Protein AF-0000000079290169 (afdb_homodimer)

Sequence (246 aa):
MREVPPSTIAVSYDGTSYSDGDTFPIVAGSNRQFTCTTPGVKPAANFTWTLPTSITTDQPLGSQTDAPNSGDSRLTDSTNMITVDIAGTPATAQLTCGATNRQDGLTNTEIDLTVTLQVKGKAMREVPPSTIAVSYDGTSYSDGDTFPIVAGSNRQFTCTTPGVKPAANFTWTLPTSITTDQPLGSQTDAPNSGDSRLTDSTNMITVDIAGTPATAQLTCGATNRQDGLTNTEIDLTVTLQVKGKA

pLDDT: mean 90.52, std 11.03, range [37.25, 98.62]

Nearest PDB structures (foldseek):
  3m86-assembly1_A  TM=6.644E-01  e=8.515E-04  Entamoeba histolytica HM-1:IMSS
  3m86-assembly2_B  TM=6.654E-01  e=1.679E-03  Entamoeba histolytica HM-1:IMSS
  2o26-assembly2_W  TM=6.029E-01  e=4.390E-03  Mus musculus
  7kq7-assembly1_B  TM=5.107E-01  e=2.174E-01  Homo sapiens
  8ent-assembly1_B  TM=5.105E-01  e=7.982E-01  Homo sapiens

Solvent-accessible surface area (backbone atoms only — not comparable to full-atom values): 12835 Å² total; per-residue (Å²): 132,83,71,36,64,63,80,53,69,38,40,31,46,94,89,42,80,41,49,67,71,38,71,48,78,42,69,36,35,68,76,43,55,40,36,37,38,29,58,52,14,25,54,64,53,46,72,46,46,32,33,35,43,48,49,41,58,93,46,49,81,41,47,77,46,75,42,65,20,90,92,45,67,90,22,23,26,21,34,38,35,36,52,28,30,36,64,72,43,56,39,35,45,54,43,32,46,26,34,25,43,67,84,76,60,57,49,67,52,76,41,68,38,39,33,36,37,39,39,37,71,68,127,131,83,71,36,63,63,82,53,68,39,40,30,45,92,89,42,78,40,48,67,71,37,72,47,78,42,70,37,33,67,77,45,56,40,36,36,39,30,58,54,12,25,55,64,55,46,73,46,45,33,32,36,43,49,48,41,59,93,46,48,82,41,46,77,46,76,42,66,19,91,89,44,67,89,22,22,27,22,34,38,35,37,53,28,31,37,66,72,44,55,38,34,46,55,42,32,47,25,32,25,43,67,84,77,60,57,50,66,52,76,42,68,38,39,34,36,36,39,40,37,72,70,128

InterPro domains:
  IPR007110 Immunoglobulin-like domain [PS50835] (6-114)
  IPR013783 Immunoglobulin-like fold [G3DSA:2.60.40.10] (17-123)
  IPR036179 Immunoglobulin-like domain superfamily [SSF48726] (25-115)

Structure (mmCIF, N/CA/C/O backbone):
data_AF-0000000079290169-model_v1
#
loop_
_entity.id
_entity.type
_entity.pdbx_description
1 polymer 'Ig-like domain-containing protein'
#
loop_
_atom_site.group_PDB
_atom_site.id
_atom_site.type_symbol
_atom_site.label_atom_id
_atom_site.label_alt_id
_atom_site.label_comp_id
_atom_site.label_asym_id
_atom_site.label_entity_id
_atom_site.label_seq_id
_atom_site.pdbx_PDB_ins_code
_atom_site.Cartn_x
_atom_site.Cartn_y
_atom_site.Cartn_z
_atom_site.occupancy
_atom_site.B_iso_or_equiv
_atom_site.auth_seq_id
_atom_site.auth_comp_id
_atom_site.auth_asym_id
_atom_site.auth_atom_id
_atom_site.pdbx_PDB_model_num
ATOM 1 N N . MET A 1 1 ? 30.578 12.852 3.623 1 58.47 1 MET A N 1
ATOM 2 C CA . MET A 1 1 ? 29.781 13.609 4.582 1 58.47 1 MET A CA 1
ATOM 3 C C . MET A 1 1 ? 28.906 12.68 5.418 1 58.47 1 MET A C 1
ATOM 5 O O . MET A 1 1 ? 28.547 11.602 4.965 1 58.47 1 MET A O 1
ATOM 9 N N . ARG A 1 2 ? 28.781 12.898 6.773 1 81.94 2 ARG A N 1
ATOM 10 C CA . ARG A 1 2 ? 28.109 12.016 7.719 1 81.94 2 ARG A CA 1
ATOM 11 C C . ARG A 1 2 ? 26.625 11.891 7.383 1 81.94 2 ARG A C 1
ATOM 13 O O . ARG A 1 2 ? 25.938 12.898 7.176 1 81.94 2 ARG A O 1
ATOM 20 N N . GLU A 1 3 ? 26.188 10.797 7.105 1 90.44 3 GLU A N 1
ATOM 21 C CA . GLU A 1 3 ? 24.766 10.5 6.859 1 90.44 3 GLU A CA 1
ATOM 22 C C . GLU A 1 3 ? 23.969 10.516 8.156 1 90.44 3 GLU A C 1
ATOM 24 O O . GLU A 1 3 ? 24.422 9.977 9.172 1 90.44 3 GLU A O 1
ATOM 29 N N . VAL A 1 4 ? 22.906 11.32 8.297 1 95.56 4 VAL A N 1
ATOM 30 C CA . VAL A 1 4 ? 21.953 11.312 9.398 1 95.56 4 VAL A CA 1
ATOM 31 C C . VAL A 1 4 ? 20.625 10.758 8.914 1 95.56 4 VAL A C 1
ATOM 33 O O . VAL A 1 4 ? 19.859 11.445 8.219 1 95.56 4 VAL A O 1
ATOM 36 N N . PRO A 1 5 ? 20.297 9.539 9.352 1 95.5 5 PRO A N 1
ATOM 37 C CA . PRO A 1 5 ? 19.062 8.906 8.867 1 95.5 5 PRO A CA 1
ATOM 38 C C . PRO A 1 5 ? 17.812 9.477 9.516 1 95.5 5 PRO A C 1
ATOM 40 O O . PRO A 1 5 ? 17.891 10.148 10.547 1 95.5 5 PRO A O 1
ATOM 43 N N . PRO A 1 6 ? 16.703 9.211 8.82 1 96.81 6 PRO A N 1
ATOM 44 C CA . PRO A 1 6 ? 15.438 9.617 9.453 1 96.81 6 PRO A CA 1
ATOM 45 C C . PRO A 1 6 ? 15.25 8.992 10.836 1 96.81 6 PRO A C 1
ATOM 47 O O . PRO A 1 6 ? 15.453 7.789 11.008 1 96.81 6 PRO A O 1
ATOM 50 N N . SER A 1 7 ? 14.883 9.82 11.773 1 95.81 7 SER A N 1
ATOM 51 C CA . SER A 1 7 ? 14.648 9.312 13.125 1 95.81 7 SER A CA 1
ATOM 52 C C . SER A 1 7 ? 13.172 9.383 13.5 1 95.81 7 SER A C 1
ATOM 54 O O . SER A 1 7 ? 12.719 8.664 14.391 1 95.81 7 SER A O 1
ATOM 56 N N . THR A 1 8 ? 12.484 10.328 12.93 1 97.19 8 THR A N 1
ATOM 57 C CA . THR A 1 8 ? 11.047 10.445 13.117 1 97.19 8 THR A CA 1
ATOM 58 C C . THR A 1 8 ? 10.344 10.688 11.781 1 97.19 8 THR A C 1
ATOM 60 O O . THR A 1 8 ? 10.969 11.141 10.82 1 97.19 8 THR A O 1
ATOM 63 N N . ILE A 1 9 ? 9.086 10.336 11.75 1 97.94 9 ILE A N 1
ATOM 64 C CA . ILE A 1 9 ? 8.258 10.539 10.562 1 97.94 9 ILE A CA 1
ATOM 65 C C . ILE A 1 9 ? 6.82 10.82 10.984 1 97.94 9 ILE A C 1
ATOM 67 O O . ILE A 1 9 ? 6.359 10.328 12.016 1 97.94 9 ILE A O 1
ATOM 71 N N . ALA A 1 10 ? 6.207 11.695 10.266 1 98.25 10 ALA A N 1
ATOM 72 C CA . ALA A 1 10 ? 4.812 12.039 10.539 1 98.25 10 ALA A CA 1
ATOM 73 C C . ALA A 1 10 ? 4.031 12.234 9.242 1 98.25 10 ALA A C 1
ATOM 75 O O . ALA A 1 10 ? 4.605 12.609 8.219 1 98.25 10 ALA A O 1
ATOM 76 N N . VAL A 1 11 ? 2.754 11.922 9.352 1 98.62 11 VAL A N 1
ATOM 77 C CA . VAL A 1 11 ? 1.822 12.242 8.273 1 98.62 11 VAL A CA 1
ATOM 78 C C . VAL A 1 11 ? 0.859 13.336 8.734 1 98.62 11 VAL A C 1
ATOM 80 O O . VAL A 1 11 ? 0.392 13.32 9.875 1 98.62 11 VAL A O 1
ATOM 83 N N . SER A 1 12 ? 0.654 14.25 7.852 1 98.44 12 SER A N 1
ATOM 84 C CA . SER A 1 12 ? -0.307 15.297 8.18 1 98.44 12 SER A CA 1
ATOM 85 C C . SER A 1 12 ? -1.434 15.359 7.156 1 98.44 12 SER A C 1
ATOM 87 O O . SER A 1 12 ? -1.229 15.047 5.98 1 98.44 12 SER A O 1
ATOM 89 N N . TYR A 1 13 ? -2.555 15.711 7.625 1 98 13 TYR A N 1
ATOM 90 C CA . TYR A 1 13 ? -3.764 15.93 6.844 1 98 13 TYR A CA 1
ATOM 91 C C . TYR A 1 13 ? -4.566 17.109 7.402 1 98 13 TYR A C 1
ATOM 93 O O . TYR A 1 13 ? -4.793 17.188 8.609 1 98 13 TYR A O 1
ATOM 101 N N . ASP A 1 14 ? -4.906 17.984 6.484 1 95.88 14 ASP A N 1
ATOM 102 C CA . ASP A 1 14 ? -5.738 19.125 6.836 1 95.88 14 ASP A CA 1
ATOM 103 C C . ASP A 1 14 ? -5.195 19.844 8.07 1 95.88 14 ASP A C 1
ATOM 105 O O . ASP A 1 14 ? -5.945 20.156 9 1 95.88 14 ASP A O 1
ATOM 109 N N . GLY A 1 15 ? -4.004 19.953 8.227 1 95.31 15 GLY A N 1
ATOM 110 C CA . GLY A 1 15 ? -3.359 20.734 9.266 1 95.31 15 GLY A CA 1
ATOM 111 C C . GLY A 1 15 ? -3.061 19.938 10.516 1 95.31 15 GLY A C 1
ATOM 112 O O . GLY A 1 15 ? -2.459 20.453 11.461 1 95.31 15 GLY A O 1
ATOM 113 N N . THR A 1 16 ? -3.484 18.734 10.602 1 98.06 16 THR A N 1
ATOM 114 C CA . THR A 1 16 ? -3.24 17.891 11.766 1 98.06 16 THR A CA 1
ATOM 115 C C . THR A 1 16 ? -2.152 16.859 11.477 1 98.06 16 THR A C 1
ATOM 117 O O . THR A 1 16 ? -2.133 16.25 10.398 1 98.06 16 THR A O 1
ATOM 120 N N . SER A 1 17 ? -1.212 16.625 12.438 1 97.75 17 SER A N 1
ATOM 121 C CA . SER A 1 17 ? -0.143 15.648 12.32 1 97.75 17 SER A CA 1
ATOM 122 C C . SER A 1 17 ? -0.507 14.352 13.039 1 97.75 17 SER A C 1
ATOM 124 O O . SER A 1 17 ? -1.023 14.375 14.156 1 97.75 17 SER A O 1
ATOM 126 N N . TYR A 1 18 ? -0.259 13.266 12.445 1 98.12 18 TYR A N 1
ATOM 127 C CA . TYR A 1 18 ? -0.579 11.945 12.992 1 98.12 18 TYR A CA 1
ATOM 128 C C . TYR A 1 18 ? 0.674 11.086 13.109 1 98.12 18 TYR A C 1
ATOM 130 O O . TYR A 1 18 ? 1.602 11.211 12.312 1 98.12 18 TYR A O 1
ATOM 138 N N . SER A 1 19 ? 0.625 10.203 14.094 1 96.5 19 SER A N 1
ATOM 139 C CA . SER A 1 19 ? 1.705 9.25 14.328 1 96.5 19 SER A CA 1
ATOM 140 C C . SER A 1 19 ? 1.303 7.844 13.898 1 96.5 19 SER A C 1
ATOM 142 O O . SER A 1 19 ? 0.172 7.625 13.461 1 96.5 19 SER A O 1
ATOM 144 N N . ASP A 1 20 ? 2.359 6.977 13.977 1 96.56 20 ASP A N 1
ATOM 145 C CA . ASP A 1 20 ? 2.141 5.598 13.547 1 96.56 20 ASP A CA 1
ATOM 146 C C . ASP A 1 20 ? 0.963 4.973 14.297 1 96.56 20 ASP A C 1
ATOM 148 O O . ASP A 1 20 ? 0.873 5.078 15.523 1 96.56 20 ASP A O 1
ATOM 152 N N . GLY A 1 21 ? 0.129 4.438 13.633 1 95.5 21 GLY A N 1
ATOM 153 C CA . GLY A 1 21 ? -0.989 3.729 14.234 1 95.5 21 GLY A CA 1
ATOM 154 C C . GLY A 1 21 ? -2.219 4.598 14.414 1 95.5 21 GLY A C 1
ATOM 155 O O . GLY A 1 21 ? -3.301 4.098 14.727 1 95.5 21 GLY A O 1
ATOM 156 N N . ASP A 1 22 ? -2.137 5.926 14.227 1 97 22 ASP A N 1
ATOM 157 C CA . ASP A 1 22 ? -3.264 6.832 14.43 1 97 22 ASP A CA 1
ATOM 158 C C . ASP A 1 22 ? -4.387 6.539 13.438 1 97 22 ASP A C 1
ATOM 160 O O . ASP A 1 22 ? -4.137 6.016 12.344 1 97 22 ASP A O 1
ATOM 164 N N . THR A 1 23 ? -5.613 6.805 13.898 1 94.75 23 THR A N 1
ATOM 165 C CA . THR A 1 23 ? -6.824 6.711 13.086 1 94.75 23 THR A CA 1
ATOM 166 C C . THR A 1 23 ? -7.566 8.047 13.07 1 94.75 23 THR A C 1
ATOM 168 O O . THR A 1 23 ? -7.691 8.703 14.102 1 94.75 23 THR A O 1
ATOM 171 N N . PHE A 1 24 ? -8 8.461 11.891 1 95.44 24 PHE A N 1
ATOM 172 C CA . PHE A 1 24 ? -8.781 9.688 11.828 1 95.44 24 PHE A CA 1
ATOM 173 C C . PHE A 1 24 ? -9.812 9.617 10.711 1 95.44 24 PHE A C 1
ATOM 175 O O . PHE A 1 24 ? -9.633 8.891 9.734 1 95.44 24 PHE A O 1
ATOM 182 N N . PRO A 1 25 ? -10.938 10.406 10.82 1 93.69 25 PRO A N 1
ATOM 183 C CA . PRO A 1 25 ? -11.977 10.422 9.797 1 93.69 25 PRO A CA 1
ATOM 184 C C . PRO A 1 25 ? -11.602 11.281 8.586 1 93.69 25 PRO A C 1
ATOM 186 O O . PRO A 1 25 ? -10.898 12.281 8.734 1 93.69 25 PRO A O 1
ATOM 189 N N . ILE A 1 26 ? -12.07 10.867 7.492 1 93.06 26 ILE A N 1
ATOM 190 C CA . ILE A 1 26 ? -11.891 11.625 6.262 1 93.06 26 ILE A CA 1
ATOM 191 C C . ILE A 1 26 ? -13.117 11.453 5.367 1 93.06 26 ILE A C 1
ATOM 193 O O . ILE A 1 26 ? -13.758 10.398 5.379 1 93.06 26 ILE A O 1
ATOM 197 N N . VAL A 1 27 ? -13.508 12.461 4.648 1 91.75 27 VAL A N 1
ATOM 198 C CA . VAL A 1 27 ? -14.641 12.398 3.73 1 91.75 27 VAL A CA 1
ATOM 199 C C . VAL A 1 27 ? -14.172 11.883 2.371 1 91.75 27 VAL A C 1
ATOM 201 O O . VAL A 1 27 ? -13.148 12.328 1.848 1 91.75 27 VAL A O 1
ATOM 204 N N . ALA A 1 28 ? -14.969 10.938 1.87 1 91.12 28 ALA A N 1
ATOM 205 C CA . ALA A 1 28 ? -14.672 10.461 0.523 1 91.12 28 ALA A CA 1
ATOM 206 C C . ALA A 1 28 ? -14.656 11.609 -0.478 1 91.12 28 ALA A C 1
ATOM 208 O O . ALA A 1 28 ? -15.336 12.625 -0.283 1 91.12 28 ALA A O 1
ATOM 209 N N . GLY A 1 29 ? -13.773 11.406 -1.501 1 90.5 29 GLY A N 1
ATOM 210 C CA . GLY A 1 29 ? -13.688 12.453 -2.512 1 90.5 29 GLY A CA 1
ATOM 211 C C . GLY A 1 29 ? -12.32 12.523 -3.172 1 90.5 29 GLY A C 1
ATOM 212 O O . GLY A 1 29 ? -11.445 11.703 -2.896 1 90.5 29 GLY A O 1
ATOM 213 N N . SER A 1 30 ? -12.227 13.484 -4.066 1 91.94 30 SER A N 1
ATOM 214 C CA . SER A 1 30 ? -10.984 13.695 -4.805 1 91.94 30 SER A CA 1
ATOM 215 C C . SER A 1 30 ? -10.164 14.828 -4.188 1 91.94 30 SER A C 1
ATOM 217 O O . SER A 1 30 ? -10.641 15.539 -3.303 1 91.94 30 SER A O 1
ATOM 219 N N . ASN A 1 31 ? -8.945 14.836 -4.551 1 93.94 31 ASN A N 1
ATOM 220 C CA . ASN A 1 31 ? -8.031 15.922 -4.207 1 93.94 31 ASN A CA 1
ATOM 221 C C . ASN A 1 31 ? -7.766 15.977 -2.707 1 93.94 31 ASN A C 1
ATOM 223 O O . ASN A 1 31 ? -7.793 17.047 -2.104 1 93.94 31 ASN A O 1
ATOM 227 N N . ARG A 1 32 ? -7.672 14.766 -2.117 1 95.62 32 ARG A N 1
ATOM 228 C CA . ARG A 1 32 ? -7.219 14.703 -0.732 1 95.62 32 ARG A CA 1
ATOM 229 C C . ARG A 1 32 ? -5.699 14.734 -0.65 1 95.62 32 ARG A C 1
ATOM 231 O O . ARG A 1 32 ? -5.02 13.906 -1.266 1 95.62 32 ARG A O 1
ATOM 238 N N . GLN A 1 33 ? -5.215 15.641 0.122 1 97.38 33 GLN A N 1
ATOM 239 C CA . GLN A 1 33 ? -3.77 15.836 0.15 1 97.38 33 GLN A CA 1
ATOM 240 C C . GLN A 1 33 ? -3.182 15.3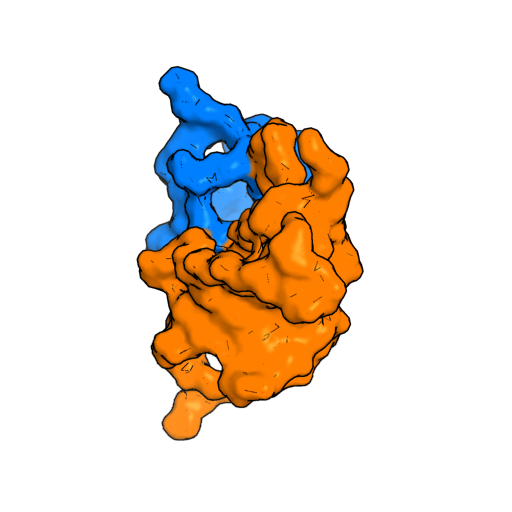98 1.49 1 97.38 33 GLN A C 1
ATOM 242 O O . GLN A 1 33 ? -3.613 15.875 2.545 1 97.38 33 GLN A O 1
ATOM 247 N N . PHE A 1 34 ? -2.199 14.57 1.438 1 97.94 34 PHE A N 1
ATOM 248 C CA . PHE A 1 34 ? -1.43 14.141 2.6 1 97.94 34 PHE A CA 1
ATOM 249 C C . PHE A 1 34 ? 0.015 14.617 2.498 1 97.94 34 PHE A C 1
ATOM 251 O O . PHE A 1 34 ? 0.576 14.68 1.402 1 97.94 34 PHE A O 1
ATOM 258 N N . THR A 1 35 ? 0.59 14.922 3.615 1 98.62 35 THR A N 1
ATOM 259 C CA . THR A 1 35 ? 1.991 15.32 3.672 1 98.62 35 THR A CA 1
ATOM 260 C C . THR A 1 35 ? 2.771 14.43 4.637 1 98.62 35 THR A C 1
ATOM 262 O O . THR A 1 35 ? 2.33 14.195 5.762 1 98.62 35 THR A O 1
ATOM 265 N N . CYS A 1 36 ? 3.842 13.961 4.199 1 98.62 36 CYS A N 1
ATOM 266 C CA . CYS A 1 36 ? 4.766 13.164 4.996 1 98.62 36 CYS A CA 1
ATOM 267 C C . CYS A 1 36 ? 6.059 13.93 5.258 1 98.62 36 CYS A C 1
ATOM 269 O O . CYS A 1 36 ? 6.641 14.508 4.34 1 98.62 36 CYS A O 1
ATOM 271 N N . THR A 1 37 ? 6.566 13.875 6.547 1 98.25 37 THR A N 1
ATOM 272 C CA . THR A 1 37 ? 7.711 14.703 6.898 1 98.25 37 THR A CA 1
ATOM 273 C C . THR A 1 37 ? 8.688 13.938 7.785 1 98.25 37 THR A C 1
ATOM 275 O O . THR A 1 37 ? 8.273 13.18 8.664 1 98.25 37 THR A O 1
ATOM 278 N N . THR A 1 38 ? 9.891 14.117 7.535 1 98 38 THR A N 1
ATOM 279 C CA . THR A 1 38 ? 10.984 13.688 8.406 1 98 38 THR A CA 1
ATOM 280 C C . THR A 1 38 ? 12.016 14.797 8.562 1 98 38 THR A C 1
ATOM 282 O O . THR A 1 38 ? 12.648 15.203 7.582 1 98 38 THR A O 1
ATOM 285 N N . PRO A 1 39 ? 12.203 15.266 9.766 1 97.81 39 PRO A N 1
ATOM 286 C CA . PRO A 1 39 ? 13.117 16.391 9.977 1 97.81 39 PRO A CA 1
ATOM 287 C C . PRO A 1 39 ? 14.547 15.938 10.258 1 97.81 39 PRO A C 1
ATOM 289 O O . PRO A 1 39 ? 14.766 14.828 10.742 1 97.81 39 PRO A O 1
ATOM 292 N N . GLY A 1 40 ? 15.469 16.812 9.906 1 97.44 40 GLY A N 1
ATOM 293 C CA . GLY A 1 40 ? 16.859 16.688 10.344 1 97.44 40 GLY A CA 1
ATOM 294 C C . GLY A 1 40 ? 17.562 15.5 9.742 1 97.44 40 GLY A C 1
ATOM 295 O O . GLY A 1 40 ? 18.172 14.703 10.461 1 97.44 40 GLY A O 1
ATOM 296 N N . VAL A 1 41 ? 17.5 15.406 8.445 1 97.31 41 VAL A N 1
ATOM 297 C CA . VAL A 1 41 ? 18.141 14.289 7.766 1 97.31 41 VAL A CA 1
ATOM 298 C C . VAL A 1 41 ? 19.281 14.805 6.883 1 97.31 41 VAL A C 1
ATOM 300 O O . VAL A 1 41 ? 19.312 15.984 6.539 1 97.31 41 VAL A O 1
ATOM 303 N N . LYS A 1 42 ? 20.297 13.891 6.555 1 96.12 42 LYS A N 1
ATOM 304 C CA . LYS A 1 42 ? 21.391 14.172 5.625 1 96.12 42 LYS A CA 1
ATOM 305 C C . LYS A 1 42 ? 21.828 12.898 4.91 1 96.12 42 LYS A C 1
ATOM 307 O O . LYS A 1 42 ? 22.297 11.945 5.551 1 96.12 42 LYS A O 1
ATOM 312 N N . PRO A 1 43 ? 21.75 12.852 3.566 1 95 43 PRO A N 1
ATOM 313 C CA . PRO A 1 43 ? 21.109 13.805 2.65 1 95 43 PRO A CA 1
ATOM 314 C C . PRO A 1 43 ? 19.594 13.82 2.787 1 95 43 PRO A C 1
ATOM 316 O O . PRO A 1 43 ? 19.031 13.188 3.695 1 95 43 PRO A O 1
ATOM 319 N N . ALA A 1 44 ? 18.906 14.641 1.985 1 96.19 44 ALA A N 1
ATOM 320 C CA . ALA A 1 44 ? 17.453 14.68 1.955 1 96.19 44 ALA A CA 1
ATOM 321 C C . ALA A 1 44 ? 16.875 13.273 1.795 1 96.19 44 ALA A C 1
ATOM 323 O O . ALA A 1 44 ? 17.469 12.422 1.134 1 96.19 44 ALA A O 1
ATOM 324 N N . ALA A 1 45 ? 15.703 13.133 2.432 1 94.94 45 ALA A N 1
ATOM 325 C CA . ALA A 1 45 ? 15.094 11.812 2.439 1 94.94 45 ALA A CA 1
ATOM 326 C C . ALA A 1 45 ? 14.258 11.586 1.179 1 94.94 45 ALA A C 1
ATOM 328 O O . ALA A 1 45 ? 13.719 12.531 0.604 1 94.94 45 ALA A O 1
ATOM 329 N N . ASN A 1 46 ? 14.211 10.305 0.809 1 91.75 46 ASN A N 1
ATOM 330 C CA . ASN A 1 46 ? 13.25 9.836 -0.185 1 91.75 46 ASN A CA 1
ATOM 331 C C . ASN A 1 46 ? 12.039 9.18 0.472 1 91.75 46 ASN A C 1
ATOM 333 O O . ASN A 1 46 ? 12.172 8.469 1.469 1 91.75 46 ASN A O 1
ATOM 337 N N . PHE A 1 47 ? 10.93 9.461 -0.18 1 92.81 47 PHE A N 1
ATOM 338 C CA . PHE A 1 47 ? 9.703 8.961 0.427 1 92.81 47 PHE A CA 1
ATOM 339 C C . PHE A 1 47 ? 9.047 7.902 -0.459 1 92.81 47 PHE A C 1
ATOM 341 O O . PHE A 1 47 ? 9.242 7.902 -1.677 1 92.81 47 PHE A O 1
ATOM 34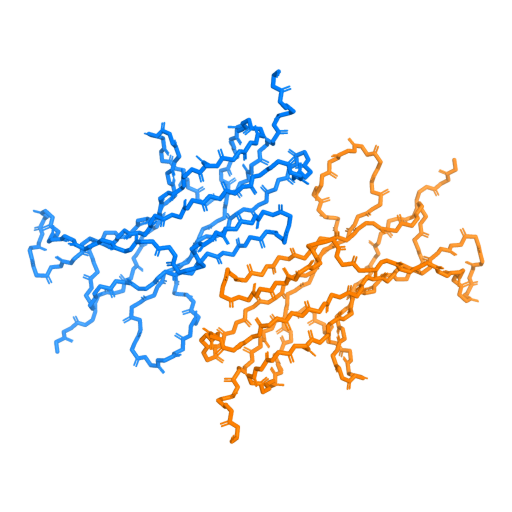8 N N . THR A 1 48 ? 8.344 7.043 0.186 1 91.31 48 THR A N 1
ATOM 349 C CA . THR A 1 48 ? 7.5 6.062 -0.484 1 91.31 48 THR A CA 1
ATOM 350 C C . THR A 1 48 ? 6.102 6.047 0.128 1 91.31 48 THR A C 1
ATOM 352 O O . THR A 1 48 ? 5.953 5.891 1.341 1 91.31 48 THR A O 1
ATOM 355 N N . TRP A 1 49 ? 5.137 6.242 -0.768 1 94.12 49 TRP A N 1
ATOM 356 C CA . TRP A 1 49 ? 3.744 6.09 -0.359 1 94.12 49 TRP A CA 1
ATOM 357 C C . TRP A 1 49 ? 3.213 4.711 -0.733 1 94.12 49 TRP A C 1
ATOM 359 O O . TRP A 1 49 ? 3.422 4.242 -1.854 1 94.12 49 TRP A O 1
ATOM 369 N N . THR A 1 50 ? 2.592 4.062 0.234 1 93.19 50 THR A N 1
ATOM 370 C CA . THR A 1 50 ? 1.94 2.773 0.024 1 93.19 50 THR A CA 1
ATOM 371 C C . THR A 1 50 ? 0.459 2.854 0.383 1 93.19 50 THR A C 1
ATOM 373 O O . THR A 1 50 ? 0.106 3.18 1.518 1 93.19 50 THR A O 1
ATOM 376 N N . LEU A 1 51 ? -0.359 2.52 -0.604 1 93.31 51 LEU A N 1
ATOM 377 C CA . LEU A 1 51 ? -1.798 2.734 -0.498 1 93.31 51 LEU A CA 1
ATOM 378 C C . LEU A 1 51 ? -2.568 1.531 -1.031 1 93.31 51 LEU A C 1
ATOM 380 O O . LEU A 1 51 ? -2.059 0.784 -1.868 1 93.31 51 LEU A O 1
ATOM 384 N N . PRO A 1 52 ? -3.791 1.357 -0.479 1 91.5 52 PRO A N 1
ATOM 385 C CA . PRO A 1 52 ? -4.656 0.42 -1.201 1 91.5 52 PRO A CA 1
ATOM 386 C C . PRO A 1 52 ? -4.906 0.842 -2.646 1 91.5 52 PRO A C 1
ATOM 388 O O . PRO A 1 52 ? -4.938 2.039 -2.949 1 91.5 52 PRO A O 1
ATOM 391 N N . THR A 1 53 ? -5.113 -0.114 -3.531 1 90 53 THR A N 1
ATOM 392 C CA . THR A 1 53 ? -5.293 0.185 -4.945 1 90 53 THR A CA 1
ATOM 393 C C . THR A 1 53 ? -6.586 0.962 -5.18 1 90 53 THR A C 1
ATOM 395 O O . THR A 1 53 ? -6.781 1.545 -6.246 1 90 53 THR A O 1
ATOM 398 N N . SER A 1 54 ? -7.473 0.968 -4.16 1 85.38 54 SER A N 1
ATOM 399 C CA . SER A 1 54 ? -8.703 1.744 -4.266 1 85.38 54 SER A CA 1
ATOM 400 C C . SER A 1 54 ? -8.43 3.24 -4.164 1 85.38 54 SER A C 1
ATOM 402 O O . SER A 1 54 ? -9.297 4.059 -4.473 1 85.38 54 SER A O 1
ATOM 404 N N . ILE A 1 55 ? -7.309 3.623 -3.686 1 89.12 55 ILE A N 1
ATOM 405 C CA . ILE A 1 55 ? -6.883 5.016 -3.617 1 89.12 55 ILE A CA 1
ATOM 406 C C . ILE A 1 55 ? -5.938 5.324 -4.773 1 89.12 55 ILE A C 1
ATOM 408 O O . ILE A 1 55 ? -4.875 4.707 -4.898 1 89.12 55 ILE A O 1
ATOM 412 N N . THR A 1 56 ? -6.371 6.312 -5.52 1 88.62 56 THR A N 1
ATOM 413 C CA . THR A 1 56 ? -5.598 6.562 -6.73 1 88.62 56 THR A CA 1
ATOM 414 C C . THR A 1 56 ? -4.938 7.938 -6.676 1 88.62 56 THR A C 1
ATOM 416 O O . THR A 1 56 ? -5.383 8.812 -5.93 1 88.62 56 THR A 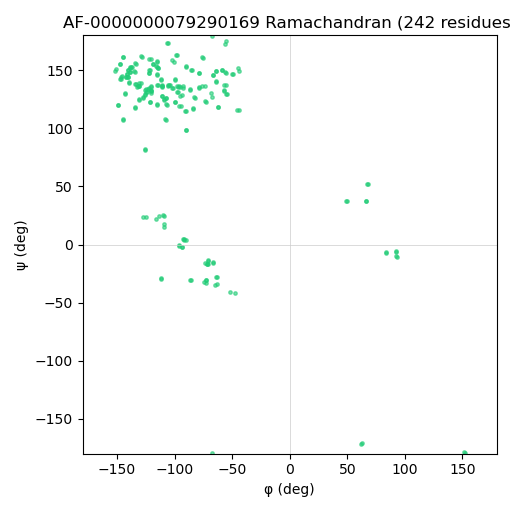O 1
ATOM 419 N N . THR A 1 57 ? -3.855 8.047 -7.371 1 90.44 57 THR A N 1
ATOM 420 C CA . THR A 1 57 ? -3.131 9.305 -7.488 1 90.44 57 THR A CA 1
ATOM 421 C C . THR A 1 57 ? -2.59 9.492 -8.898 1 90.44 57 THR A C 1
ATOM 423 O O . THR A 1 57 ? -2.24 8.523 -9.57 1 90.44 57 THR A O 1
ATOM 426 N N . ASP A 1 58 ? -2.549 10.742 -9.312 1 87.81 58 ASP A N 1
ATOM 427 C CA . ASP A 1 58 ? -1.932 11.078 -10.594 1 87.81 58 ASP A CA 1
ATOM 428 C C . ASP A 1 58 ? -0.466 11.461 -10.414 1 87.81 58 ASP A C 1
ATOM 430 O O . ASP A 1 58 ? 0.23 11.75 -11.391 1 87.81 58 ASP A O 1
ATOM 434 N N . GLN A 1 59 ? 0.014 11.484 -9.227 1 89.56 59 GLN A N 1
ATOM 435 C CA . GLN A 1 59 ? 1.399 11.789 -8.891 1 89.56 59 GLN A CA 1
ATOM 436 C C . GLN A 1 59 ? 2.014 10.68 -8.039 1 89.56 59 GLN A C 1
ATOM 438 O O . GLN A 1 59 ? 2.189 10.852 -6.828 1 89.56 59 GLN A O 1
ATOM 443 N N . PRO A 1 60 ? 2.475 9.625 -8.586 1 85.38 60 PRO A N 1
ATOM 444 C CA . PRO A 1 60 ? 2.91 8.445 -7.832 1 85.38 60 PRO A CA 1
ATOM 445 C C . PRO A 1 60 ? 4.109 8.734 -6.93 1 85.38 60 PRO A C 1
ATOM 447 O O . PRO A 1 60 ? 4.285 8.07 -5.902 1 85.38 60 PRO A O 1
ATOM 450 N N . LEU A 1 61 ? 4.945 9.734 -7.328 1 87.12 61 LEU A N 1
ATOM 451 C CA . LEU A 1 61 ? 6.121 10.039 -6.52 1 87.12 61 LEU A CA 1
ATOM 452 C C . LEU A 1 61 ? 5.84 11.195 -5.559 1 87.12 61 LEU A C 1
ATOM 454 O O . LEU A 1 61 ? 6.668 11.508 -4.703 1 87.12 61 LEU A O 1
ATOM 458 N N . GLY A 1 62 ? 4.664 11.703 -5.625 1 93.62 62 GLY A N 1
ATOM 459 C CA . GLY A 1 62 ? 4.367 12.891 -4.832 1 93.62 62 GLY A CA 1
ATOM 460 C C . GLY A 1 62 ? 5.219 14.086 -5.203 1 93.62 62 GLY A C 1
ATOM 461 O O . GLY A 1 62 ? 5.824 14.117 -6.277 1 93.62 62 GLY A O 1
ATOM 462 N N . SER A 1 63 ? 5.117 15.141 -4.398 1 96.69 63 SER A N 1
ATOM 463 C CA . SER A 1 63 ? 5.906 16.359 -4.551 1 96.69 63 SER A CA 1
ATOM 464 C C . SER A 1 63 ? 6.84 16.562 -3.363 1 96.69 63 SER A C 1
ATOM 466 O O . SER A 1 63 ? 6.383 16.734 -2.232 1 96.69 63 SER A O 1
ATOM 468 N N . GLN A 1 64 ? 8.094 16.609 -3.672 1 97.12 64 GLN A N 1
ATOM 469 C CA . GLN A 1 64 ? 9.117 16.688 -2.629 1 97.12 64 GLN A CA 1
ATOM 470 C C . GLN A 1 64 ? 9.547 18.125 -2.393 1 97.12 64 GLN A C 1
ATOM 472 O O . GLN A 1 64 ? 9.719 18.891 -3.344 1 97.12 64 GLN A O 1
ATOM 477 N N . THR A 1 65 ? 9.656 18.453 -1.169 1 98 65 THR A N 1
ATOM 478 C CA . THR A 1 65 ? 10.242 19.719 -0.749 1 98 65 THR A CA 1
ATOM 479 C C . THR A 1 65 ? 11.266 19.5 0.36 1 98 65 THR A C 1
ATOM 481 O O . THR A 1 65 ? 11.008 18.766 1.317 1 98 65 THR A O 1
ATOM 484 N N . ASP A 1 66 ? 12.406 20.219 0.192 1 98.19 66 ASP A N 1
ATOM 485 C CA . ASP A 1 66 ? 13.477 20.172 1.183 1 98.19 66 ASP A CA 1
ATOM 486 C C . ASP A 1 66 ? 13.844 21.562 1.671 1 98.19 66 ASP A C 1
ATOM 488 O O . ASP A 1 66 ? 13.945 22.5 0.874 1 98.19 66 ASP A O 1
ATOM 492 N N . ALA A 1 67 ? 13.969 21.672 2.959 1 98.25 67 ALA A N 1
ATOM 493 C CA . ALA A 1 67 ? 14.367 22.938 3.572 1 98.25 67 ALA A CA 1
ATOM 494 C C . ALA A 1 67 ? 15.43 22.719 4.645 1 98.25 67 ALA A C 1
ATOM 496 O O . ALA A 1 67 ? 15.469 21.656 5.285 1 98.25 67 ALA A O 1
ATOM 497 N N . PRO A 1 68 ? 16.328 23.703 4.859 1 97.81 68 PRO A N 1
ATOM 498 C CA . PRO A 1 68 ? 17.281 23.562 5.965 1 97.81 68 PRO A CA 1
ATOM 499 C C . PRO A 1 68 ? 16.594 23.375 7.316 1 97.81 68 PRO A C 1
ATOM 501 O O . PRO A 1 68 ? 15.57 23.984 7.582 1 97.81 68 PRO A O 1
ATOM 504 N N . ASN A 1 69 ? 17.141 22.484 8.047 1 97.75 69 ASN A N 1
ATOM 505 C CA . ASN A 1 69 ? 16.609 22.281 9.398 1 97.75 69 ASN A CA 1
ATOM 506 C C . ASN A 1 69 ? 16.797 23.516 10.273 1 97.75 69 ASN A C 1
ATOM 508 O O . ASN A 1 69 ? 17.859 24.156 10.234 1 97.75 69 ASN A O 1
ATOM 512 N N . SER A 1 70 ? 15.836 23.812 11.062 1 95.56 70 SER A N 1
ATOM 513 C CA . SER A 1 70 ? 15.867 25.031 11.844 1 95.56 70 SER A CA 1
ATOM 514 C C . SER A 1 70 ? 16.875 24.938 12.984 1 95.56 70 SER A C 1
ATOM 516 O O . SER A 1 70 ? 17.438 25.953 13.414 1 95.56 70 SER A O 1
ATOM 518 N N . GLY A 1 71 ? 17.125 23.797 13.531 1 96 71 GLY A N 1
ATOM 519 C CA . GLY A 1 71 ? 18.047 23.625 14.641 1 96 71 GLY A CA 1
ATOM 520 C C . GLY A 1 71 ? 19.484 23.438 14.188 1 96 71 GLY A C 1
ATOM 521 O O . GLY A 1 71 ? 20.422 23.734 14.938 1 96 71 GLY A O 1
ATOM 522 N N . ASP A 1 72 ? 19.703 22.891 13.102 1 96.44 72 ASP A N 1
ATOM 523 C CA . ASP A 1 72 ? 21 22.641 12.484 1 96.44 72 ASP A CA 1
ATOM 524 C C . ASP A 1 72 ? 20.922 22.781 10.961 1 96.44 72 ASP A C 1
ATOM 526 O O . ASP A 1 72 ? 20.469 21.844 10.281 1 96.44 72 ASP A O 1
ATOM 530 N N . SER A 1 73 ? 21.438 23.766 10.406 1 95.44 73 SER A N 1
ATOM 531 C CA . SER A 1 73 ? 21.281 24.078 8.992 1 95.44 73 SER A CA 1
ATOM 532 C C . SER A 1 73 ? 22.047 23.109 8.117 1 95.44 73 SER A C 1
ATOM 534 O O . SER A 1 73 ? 21.875 23.109 6.895 1 95.44 73 SER A O 1
ATOM 536 N N . ARG A 1 74 ? 22.953 22.312 8.664 1 96.81 74 ARG A N 1
ATOM 537 C CA . ARG A 1 74 ? 23.656 21.266 7.906 1 96.81 74 ARG A CA 1
ATOM 538 C C . ARG A 1 74 ? 22.719 20.109 7.578 1 96.81 74 ARG A C 1
ATOM 540 O O . ARG A 1 74 ? 23.031 19.297 6.703 1 96.81 74 ARG A O 1
ATOM 547 N N . LEU A 1 75 ? 21.562 20.141 8.383 1 98 75 LEU A N 1
ATOM 548 C CA . LEU A 1 75 ? 20.547 19.109 8.188 1 98 75 LEU A CA 1
ATOM 549 C C . LEU A 1 75 ? 19.375 19.625 7.359 1 98 75 LEU A C 1
ATOM 551 O O . LEU A 1 75 ? 19.234 20.844 7.18 1 98 75 LEU A O 1
ATOM 555 N N . THR A 1 76 ? 18.688 18.672 6.754 1 98 76 THR A N 1
ATOM 556 C CA . THR A 1 76 ? 17.562 19 5.898 1 98 76 THR A CA 1
ATOM 557 C C . THR A 1 76 ? 16.266 18.469 6.496 1 98 76 THR A C 1
ATOM 559 O O . THR A 1 76 ? 16.219 17.359 7.023 1 98 76 THR A O 1
ATOM 562 N N . ASP A 1 77 ? 15.242 19.25 6.457 1 98.38 77 ASP A N 1
ATOM 563 C CA . ASP A 1 77 ? 13.875 18.781 6.664 1 98.38 77 ASP A CA 1
ATOM 564 C C . ASP A 1 77 ? 13.219 18.375 5.344 1 98.38 77 ASP A C 1
ATOM 566 O O . ASP A 1 77 ? 12.984 19.219 4.48 1 98.38 77 ASP A O 1
ATOM 570 N N . SER A 1 78 ? 12.93 17.078 5.238 1 98.31 78 SER A N 1
ATOM 571 C CA . SER A 1 78 ? 12.352 16.578 3.992 1 98.31 78 SER A CA 1
ATOM 572 C C . SER A 1 78 ? 10.852 16.359 4.129 1 98.31 78 SER A C 1
ATOM 574 O O . SER A 1 78 ? 10.383 15.82 5.133 1 98.31 78 SER A O 1
ATOM 576 N N . THR A 1 79 ? 10.133 16.828 3.115 1 98.31 79 THR A N 1
ATOM 577 C CA . THR A 1 79 ? 8.68 16.688 3.074 1 98.31 79 THR A CA 1
ATOM 578 C C . THR A 1 79 ? 8.219 16.188 1.704 1 98.31 79 THR A C 1
ATOM 580 O O . THR A 1 79 ? 8.742 16.625 0.676 1 98.31 79 THR A O 1
ATOM 583 N N . ASN A 1 80 ? 7.281 15.289 1.67 1 98.06 80 ASN A N 1
ATOM 584 C CA . ASN A 1 80 ? 6.648 14.852 0.431 1 98.06 80 ASN A CA 1
ATOM 585 C C . ASN A 1 80 ? 5.129 14.945 0.512 1 98.06 80 ASN A C 1
ATOM 587 O O . ASN A 1 80 ? 4.52 14.438 1.452 1 98.06 80 ASN A O 1
ATOM 591 N N . MET A 1 81 ? 4.555 15.641 -0.463 1 98.5 81 MET A N 1
ATOM 592 C CA . MET A 1 81 ? 3.105 15.805 -0.533 1 98.5 81 MET A CA 1
ATOM 593 C C . MET A 1 81 ? 2.516 14.938 -1.642 1 98.5 81 MET A C 1
ATOM 595 O O . MET A 1 81 ? 3.074 14.859 -2.738 1 98.5 81 MET A O 1
ATOM 599 N N . ILE A 1 82 ? 1.381 14.258 -1.359 1 97.19 82 ILE A N 1
ATOM 600 C CA . ILE A 1 82 ? 0.686 13.469 -2.371 1 97.19 82 ILE A CA 1
ATOM 601 C C . ILE A 1 82 ? -0.794 13.844 -2.391 1 97.19 82 ILE A C 1
ATOM 603 O O . ILE A 1 82 ? -1.389 14.109 -1.342 1 97.19 82 ILE A O 1
ATOM 607 N N . THR A 1 83 ? -1.35 13.945 -3.588 1 96.88 83 THR A N 1
ATOM 608 C CA . THR A 1 83 ? -2.777 14.18 -3.777 1 96.88 83 THR A CA 1
ATOM 609 C C . THR A 1 83 ? -3.467 12.914 -4.285 1 96.88 83 THR A C 1
ATOM 611 O O . THR A 1 83 ? -3.062 12.344 -5.305 1 96.88 83 THR A O 1
ATOM 614 N N . VAL A 1 84 ? -4.527 12.531 -3.535 1 94.62 84 VAL A N 1
ATOM 615 C CA . VAL A 1 84 ? -5.117 11.25 -3.887 1 94.62 84 VAL A CA 1
ATOM 616 C C . VAL A 1 84 ? -6.625 11.398 -4.066 1 94.62 84 VAL A C 1
ATOM 618 O O . VAL A 1 84 ? -7.203 12.414 -3.676 1 94.62 84 VAL A O 1
ATOM 621 N N . ASP A 1 85 ? -7.18 10.414 -4.73 1 92.75 85 ASP A N 1
ATOM 622 C CA . ASP A 1 85 ? -8.617 10.219 -4.867 1 92.75 85 ASP A CA 1
ATOM 623 C C . ASP A 1 85 ? -9.094 9.039 -4.027 1 92.75 85 ASP A C 1
ATOM 625 O O . ASP A 1 85 ? -8.664 7.906 -4.242 1 92.75 85 ASP A O 1
ATOM 629 N N . ILE A 1 86 ? -10.039 9.305 -3.08 1 89.94 86 ILE A N 1
ATOM 630 C CA . ILE A 1 86 ? -10.516 8.266 -2.176 1 89.94 86 ILE A CA 1
ATOM 631 C C . ILE A 1 86 ? -12 8.008 -2.426 1 89.94 86 ILE A C 1
ATOM 633 O O . ILE A 1 86 ? -12.711 7.555 -1.532 1 89.94 86 ILE A O 1
ATOM 637 N N . ALA A 1 87 ? -12.617 8.273 -3.482 1 78.06 87 ALA A N 1
ATOM 638 C CA . ALA A 1 87 ? -14.039 8.141 -3.795 1 78.06 87 ALA A CA 1
ATOM 639 C C . ALA A 1 87 ? -14.477 6.684 -3.725 1 78.06 87 ALA A C 1
ATOM 641 O O . ALA A 1 87 ? -15.602 6.387 -3.307 1 78.06 87 ALA A O 1
ATOM 642 N N . GLY A 1 88 ? -13.766 5.824 -4.027 1 68.06 88 GLY A N 1
ATOM 643 C CA . GLY A 1 88 ? -14.188 4.434 -4.09 1 68.06 88 GLY A CA 1
ATOM 644 C C . GLY A 1 88 ? -13.586 3.582 -2.98 1 68.06 88 GLY A C 1
ATOM 645 O O . GLY A 1 88 ? -13.594 2.354 -3.066 1 68.06 88 GLY A O 1
ATOM 646 N N . THR A 1 89 ? -13.273 4.289 -1.997 1 64.88 89 THR A N 1
ATOM 647 C CA . THR A 1 89 ? -12.555 3.572 -0.95 1 64.88 89 THR A CA 1
ATOM 648 C C . THR A 1 89 ? -13.523 3.035 0.101 1 64.88 89 THR A C 1
ATOM 650 O O . THR A 1 89 ? -14.492 3.705 0.46 1 64.88 89 THR A O 1
ATOM 653 N N . PRO A 1 90 ? -13.227 1.745 0.419 1 65.69 90 PRO A N 1
ATOM 654 C CA . PRO A 1 90 ? -14.062 1.189 1.485 1 65.69 90 PRO A CA 1
ATOM 655 C C . PRO A 1 90 ? -14.008 2.01 2.771 1 65.69 90 PRO A C 1
ATOM 657 O O . PRO A 1 90 ? -13.07 2.787 2.969 1 65.69 90 PRO A O 1
ATOM 660 N N . ALA A 1 91 ? -14.805 1.711 3.721 1 71.38 91 ALA A N 1
ATOM 661 C CA . ALA A 1 91 ? -15.086 2.357 5 1 71.38 91 ALA A CA 1
ATOM 662 C C . ALA A 1 91 ? -13.797 2.705 5.734 1 71.38 91 ALA A C 1
ATOM 664 O O . ALA A 1 91 ? -13.672 3.787 6.312 1 71.38 91 ALA A O 1
ATOM 665 N N . THR A 1 92 ? -12.875 1.806 5.699 1 82 92 THR A N 1
ATOM 666 C CA . THR A 1 92 ? -11.586 2.037 6.34 1 82 92 THR A CA 1
ATOM 667 C C . THR A 1 92 ? -10.438 1.706 5.383 1 82 92 THR A C 1
ATOM 669 O O . THR A 1 92 ? -10.531 0.751 4.609 1 82 92 THR A O 1
ATOM 672 N N . ALA A 1 93 ? -9.461 2.551 5.367 1 87.69 93 ALA A N 1
ATOM 673 C CA . ALA A 1 93 ? -8.281 2.32 4.547 1 87.69 93 ALA A CA 1
ATOM 674 C C . ALA A 1 93 ? -7.008 2.703 5.301 1 87.69 93 ALA A C 1
ATOM 676 O O . ALA A 1 93 ? -7.043 3.551 6.199 1 87.69 93 ALA A O 1
ATOM 677 N N . GLN A 1 94 ? -5.926 2.018 4.914 1 90.81 94 GLN A N 1
ATOM 678 C CA . GLN A 1 94 ? -4.645 2.367 5.523 1 90.81 94 GLN A CA 1
ATOM 679 C C . GLN A 1 94 ? -3.711 3.012 4.504 1 90.81 94 GLN A C 1
ATOM 681 O O . GLN A 1 94 ? -3.656 2.584 3.348 1 90.81 94 GLN A O 1
ATOM 686 N N . LEU A 1 95 ? -3.047 3.93 5.008 1 93.75 95 LEU A N 1
ATOM 687 C CA . LEU A 1 95 ? -2.039 4.66 4.246 1 93.75 95 LEU A CA 1
ATOM 688 C C . LEU A 1 95 ? -0.693 4.637 4.961 1 93.75 95 LEU A C 1
ATOM 690 O O . LEU A 1 95 ? -0.618 4.91 6.16 1 93.75 95 LEU A O 1
ATOM 694 N N . THR A 1 96 ? 0.367 4.246 4.23 1 95.31 96 THR A N 1
ATOM 695 C CA . THR A 1 96 ? 1.704 4.203 4.812 1 95.31 96 THR A CA 1
ATOM 696 C C . THR A 1 96 ? 2.654 5.125 4.055 1 95.31 96 THR A C 1
ATOM 698 O O . THR A 1 96 ? 2.627 5.18 2.826 1 95.31 96 THR A O 1
ATOM 701 N N . CYS A 1 97 ? 3.402 5.828 4.801 1 97 97 CYS A N 1
ATOM 702 C CA . CYS A 1 97 ? 4.5 6.617 4.258 1 97 97 CYS A CA 1
ATOM 703 C C . CYS A 1 97 ? 5.832 6.188 4.859 1 97 97 CYS A C 1
ATOM 705 O O . CYS A 1 97 ? 5.957 6.062 6.078 1 97 97 CYS A O 1
ATOM 707 N N . GLY A 1 98 ? 6.797 5.98 4.016 1 94.94 98 GLY A N 1
ATOM 708 C CA . GLY A 1 98 ? 8.141 5.629 4.449 1 94.94 98 GLY A CA 1
ATOM 709 C C . GLY A 1 98 ? 9.195 6.602 3.959 1 94.94 98 GLY A C 1
ATOM 710 O O . GLY A 1 98 ? 8.984 7.316 2.977 1 94.94 98 GLY A O 1
ATOM 711 N N . ALA A 1 99 ? 10.336 6.555 4.688 1 94.88 99 ALA A N 1
ATOM 712 C CA . ALA A 1 99 ? 11.422 7.465 4.332 1 94.88 99 ALA A CA 1
ATOM 713 C C . ALA A 1 99 ? 12.781 6.789 4.484 1 94.88 99 ALA A C 1
ATOM 715 O O . ALA A 1 99 ? 12.961 5.93 5.352 1 94.88 99 ALA A O 1
ATOM 716 N N . THR A 1 100 ? 13.625 7.141 3.609 1 92.44 100 THR A N 1
ATOM 717 C CA . THR A 1 100 ? 15.016 6.691 3.662 1 92.44 100 THR A CA 1
ATOM 718 C C . THR A 1 100 ? 15.938 7.715 3.012 1 92.44 100 THR A C 1
ATOM 720 O O . THR A 1 100 ? 15.508 8.508 2.172 1 92.44 100 THR A O 1
ATOM 723 N N . ASN A 1 101 ? 17.047 7.793 3.438 1 92.69 101 ASN A N 1
ATOM 724 C CA . ASN A 1 101 ? 18.031 8.586 2.719 1 92.69 101 ASN A CA 1
ATOM 725 C C . ASN A 1 101 ? 19.281 7.773 2.379 1 92.69 101 ASN A C 1
ATOM 727 O O . ASN A 1 101 ? 20.359 8.328 2.199 1 92.69 101 ASN A O 1
ATOM 731 N N . ARG A 1 102 ? 18.938 6.484 2.367 1 84.12 102 ARG A N 1
ATOM 732 C CA . ARG A 1 102 ? 20.016 5.594 1.958 1 84.12 102 ARG A CA 1
ATOM 733 C C . ARG A 1 102 ? 20.375 5.816 0.494 1 84.12 102 ARG A C 1
ATOM 735 O O . ARG A 1 102 ? 19.516 6.113 -0.33 1 84.12 102 ARG A O 1
ATOM 742 N N . GLN A 1 103 ? 21.594 5.672 0.203 1 76.19 103 GLN A N 1
ATOM 743 C CA . GLN A 1 103 ? 22.078 5.91 -1.151 1 76.19 103 GLN A CA 1
ATOM 744 C C . GLN A 1 103 ? 22.469 4.605 -1.834 1 76.19 103 GLN A C 1
ATOM 746 O O . GLN A 1 103 ? 23.234 4.609 -2.799 1 76.19 103 GLN A O 1
ATOM 751 N N . ASP A 1 104 ? 21.969 3.604 -1.242 1 71.44 104 ASP A N 1
ATOM 752 C CA . ASP A 1 104 ? 22.391 2.312 -1.78 1 71.44 104 ASP A CA 1
ATOM 753 C C . ASP A 1 104 ? 21.406 1.828 -2.855 1 71.44 104 ASP A C 1
ATOM 755 O O . ASP A 1 104 ? 21.609 0.755 -3.432 1 71.44 104 ASP A O 1
ATOM 759 N N . GLY A 1 105 ? 20.516 2.584 -3.16 1 61.03 105 GLY A N 1
ATOM 760 C CA . GLY A 1 105 ? 19.578 2.227 -4.211 1 61.03 105 GLY A CA 1
ATOM 761 C C . GLY A 1 105 ? 18.438 1.346 -3.721 1 61.03 105 GLY A C 1
ATOM 762 O O . GLY A 1 105 ? 17.516 1.027 -4.48 1 61.03 105 GLY A O 1
ATOM 763 N N . LEU A 1 106 ? 18.656 0.973 -2.461 1 62 106 LEU A N 1
ATOM 764 C CA . LEU A 1 106 ? 17.578 0.126 -1.936 1 62 106 LEU A CA 1
ATOM 765 C C . LEU A 1 106 ? 16.375 0.964 -1.519 1 62 106 LEU A C 1
ATOM 767 O O . LEU A 1 106 ? 16.531 2.109 -1.09 1 62 106 LEU A O 1
ATOM 771 N N . THR A 1 107 ? 15.203 0.593 -1.842 1 57.47 107 THR A N 1
ATOM 772 C CA . THR A 1 107 ? 13.992 1.369 -1.612 1 57.47 107 THR A CA 1
ATOM 773 C C . THR A 1 107 ? 13.352 0.995 -0.278 1 57.47 107 THR A C 1
ATOM 775 O O . THR A 1 107 ? 12.289 1.502 0.07 1 57.47 107 THR A O 1
ATOM 778 N N . ASN A 1 108 ? 14.078 0.151 0.401 1 65.88 108 ASN A N 1
ATOM 779 C CA . ASN A 1 108 ? 13.508 -0.116 1.718 1 65.88 108 ASN A CA 1
ATOM 780 C C . ASN A 1 108 ? 13.578 1.114 2.617 1 65.88 108 ASN A C 1
ATOM 782 O O . ASN A 1 108 ? 14.586 1.822 2.633 1 65.88 108 ASN A O 1
ATOM 786 N N . THR A 1 109 ? 12.422 1.436 3.129 1 74.56 109 THR A N 1
ATOM 787 C CA . THR A 1 109 ? 12.375 2.6 4.008 1 74.56 109 THR A CA 1
ATOM 788 C C . THR A 1 109 ? 13.008 2.281 5.359 1 74.56 109 THR A C 1
ATOM 790 O O . THR A 1 109 ? 12.922 1.15 5.844 1 74.56 109 THR A O 1
ATOM 793 N N . GLU A 1 110 ? 13.781 3.217 5.781 1 83.19 110 GLU A N 1
ATOM 794 C CA . GLU A 1 110 ? 14.398 3.062 7.094 1 83.19 110 GLU A CA 1
ATOM 795 C C . GLU A 1 110 ? 13.383 3.287 8.211 1 83.19 110 GLU A C 1
ATOM 797 O O . GLU A 1 110 ? 13.477 2.672 9.273 1 83.19 110 GLU A O 1
ATOM 802 N N . ILE A 1 111 ? 12.477 4.125 7.941 1 93.88 111 ILE A N 1
ATOM 803 C CA . ILE A 1 111 ? 11.391 4.375 8.883 1 93.88 111 ILE A CA 1
ATOM 804 C C . ILE A 1 111 ? 10.078 4.535 8.117 1 93.88 111 ILE A C 1
ATOM 806 O O . ILE A 1 111 ? 10.07 4.988 6.969 1 93.88 111 ILE A O 1
ATOM 810 N N . ASP A 1 112 ? 8.992 4.062 8.672 1 95.62 112 ASP A N 1
ATOM 811 C CA . ASP A 1 112 ? 7.68 4.258 8.078 1 95.62 112 ASP A CA 1
ATOM 812 C C . ASP A 1 112 ? 6.609 4.434 9.156 1 95.62 112 ASP A C 1
ATOM 814 O O . ASP A 1 112 ? 6.875 4.23 10.344 1 95.62 112 ASP A O 1
ATOM 818 N N . LEU A 1 113 ? 5.543 4.953 8.797 1 97.38 113 LEU A N 1
ATOM 819 C CA . LEU A 1 113 ? 4.367 5.012 9.656 1 97.38 113 LEU A CA 1
ATOM 820 C C . LEU A 1 113 ? 3.098 4.715 8.867 1 97.38 113 LEU A C 1
ATOM 822 O O . LEU A 1 113 ? 3.031 4.992 7.668 1 97.38 113 LEU A O 1
ATOM 826 N N . THR A 1 114 ? 2.143 4.117 9.555 1 96 114 THR A N 1
ATOM 827 C CA . THR A 1 114 ? 0.844 3.781 8.977 1 96 114 THR A CA 1
ATOM 828 C C . THR A 1 114 ? -0.28 4.477 9.742 1 96 114 THR A C 1
ATOM 830 O O . THR A 1 114 ? -0.305 4.453 10.977 1 96 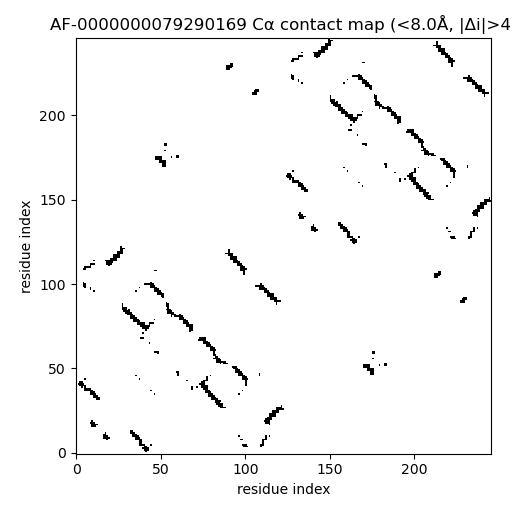114 THR A O 1
ATOM 833 N N . VAL A 1 115 ? -1.131 5.062 8.984 1 96.62 115 VAL A N 1
ATOM 834 C CA . VAL A 1 115 ? -2.334 5.641 9.57 1 96.62 115 VAL A CA 1
ATOM 835 C C . VAL A 1 115 ? -3.572 4.961 8.992 1 96.62 115 VAL A C 1
ATOM 837 O O . VAL A 1 115 ? -3.518 4.379 7.906 1 96.62 115 VAL A O 1
ATOM 840 N N . THR A 1 116 ? -4.621 5.02 9.781 1 93.25 116 THR A N 1
ATOM 841 C CA . THR A 1 116 ? -5.891 4.445 9.352 1 93.25 116 THR A CA 1
ATOM 842 C C . THR A 1 116 ? -6.91 5.543 9.055 1 93.25 116 THR A C 1
ATOM 844 O O . THR A 1 116 ? -7.133 6.43 9.883 1 93.25 116 THR A O 1
ATOM 847 N N . LEU A 1 117 ? -7.434 5.473 7.809 1 93.19 117 LEU A N 1
ATOM 848 C CA . LEU A 1 117 ? -8.461 6.406 7.367 1 93.19 117 LEU A CA 1
ATOM 849 C C . LEU A 1 117 ? -9.852 5.824 7.574 1 93.19 117 LEU A C 1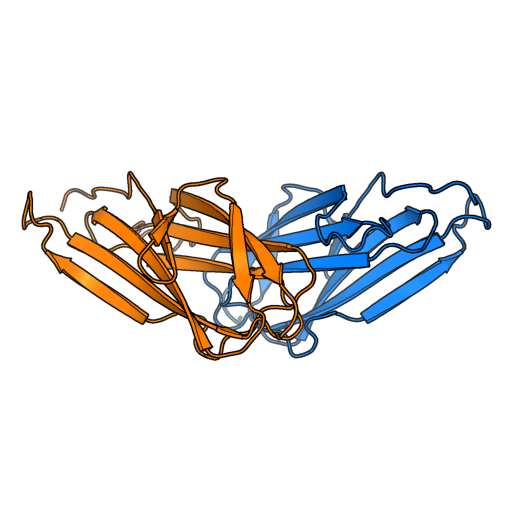
ATOM 851 O O . LEU A 1 117 ? -10.156 4.734 7.078 1 93.19 117 LEU A O 1
ATOM 855 N N . GLN A 1 118 ? -10.625 6.449 8.336 1 90.56 118 GLN A N 1
ATOM 856 C CA . GLN A 1 118 ? -12.055 6.145 8.414 1 90.56 118 GLN A CA 1
ATOM 857 C C . GLN A 1 118 ? -12.852 6.98 7.414 1 90.56 118 GLN A C 1
ATOM 859 O O . GLN A 1 118 ? -13.18 8.133 7.691 1 90.56 118 GLN A O 1
ATOM 864 N N . VAL A 1 119 ? -13.156 6.355 6.285 1 88.81 119 VAL A N 1
ATOM 865 C CA . VAL A 1 119 ? -13.734 7.078 5.156 1 88.81 119 VAL A CA 1
ATOM 866 C C . VAL A 1 119 ? -15.25 7.195 5.332 1 88.81 119 VAL A C 1
ATOM 868 O O . VAL A 1 119 ? -15.945 6.184 5.438 1 88.81 119 VAL A O 1
ATOM 871 N N . LYS A 1 120 ? -15.664 8.391 5.457 1 85.56 120 LYS A N 1
ATOM 872 C CA . LYS A 1 120 ? -17.094 8.672 5.559 1 85.56 120 LYS A CA 1
ATOM 873 C C . LYS A 1 120 ? -17.688 8.992 4.191 1 85.56 120 LYS A C 1
ATOM 875 O O . LYS A 1 120 ? -17.031 9.594 3.344 1 85.56 120 LYS A O 1
ATOM 880 N N . GLY A 1 121 ? -18.812 8.273 3.852 1 74.88 121 GLY A N 1
ATOM 881 C CA . GLY A 1 121 ? -19.484 8.539 2.59 1 74.88 121 GLY A CA 1
ATOM 882 C C . GLY A 1 121 ? -19.641 10.023 2.291 1 74.88 121 GLY A C 1
ATOM 883 O O . GLY A 1 121 ? -19.438 10.859 3.172 1 74.88 121 GLY A O 1
ATOM 884 N N . LYS A 1 122 ? -19.641 10.391 0.898 1 56.84 122 LYS A N 1
ATOM 885 C CA . LYS A 1 122 ? -19.953 11.766 0.523 1 56.84 122 LYS A CA 1
ATOM 886 C C . LYS A 1 122 ? -21.156 12.281 1.312 1 56.84 122 LYS A C 1
ATOM 888 O O . LYS A 1 122 ? -22.125 11.547 1.54 1 56.84 122 LYS A O 1
ATOM 893 N N . ALA A 1 123 ? -20.781 13.352 2.139 1 37.25 123 ALA A N 1
ATOM 894 C CA . ALA A 1 123 ? -21.969 14.039 2.664 1 37.25 123 ALA A CA 1
ATOM 895 C C . ALA A 1 123 ? -23 14.258 1.571 1 37.25 123 ALA A C 1
ATOM 897 O O . ALA A 1 123 ? -22.656 14.391 0.395 1 37.25 123 ALA A O 1
ATOM 898 N N . MET B 1 1 ? -26.172 -18.25 8.406 1 58.84 1 MET B N 1
ATOM 899 C CA . MET B 1 1 ? -25.203 -19.266 7.992 1 58.84 1 MET B CA 1
ATOM 900 C C . MET B 1 1 ? -23.844 -19.016 8.625 1 58.84 1 MET B C 1
ATOM 902 O O . MET B 1 1 ? -23.5 -17.875 8.945 1 58.84 1 MET B O 1
ATOM 906 N N . ARG B 1 2 ? -23.109 -20.078 9.117 1 82 2 ARG B N 1
ATOM 907 C CA . ARG B 1 2 ? -21.8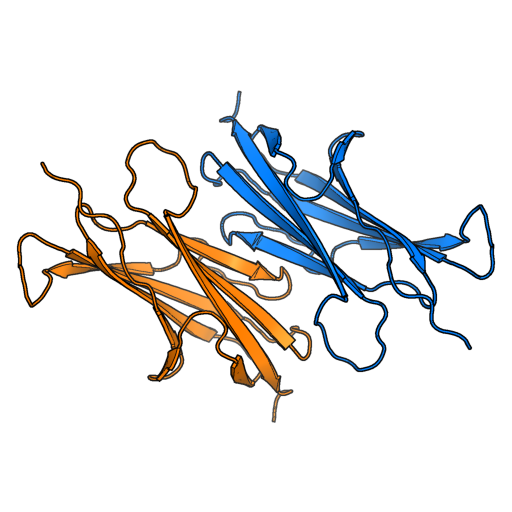59 -19.969 9.875 1 82 2 ARG B CA 1
ATOM 908 C C . ARG B 1 2 ? -20.766 -19.312 9.039 1 82 2 ARG B C 1
ATOM 910 O O . ARG B 1 2 ? -20.531 -19.719 7.898 1 82 2 ARG B O 1
ATOM 917 N N . GLU B 1 3 ? -20.281 -18.25 9.414 1 90.75 3 GLU B N 1
ATOM 918 C CA . GLU B 1 3 ? -19.156 -17.562 8.781 1 90.75 3 GLU B CA 1
ATOM 919 C C . GLU B 1 3 ? -17.844 -18.281 9.062 1 90.75 3 GLU B C 1
ATOM 921 O O . GLU B 1 3 ? -17.578 -18.688 10.195 1 90.75 3 GLU B O 1
ATOM 926 N N . VAL B 1 4 ? -17.078 -18.703 8.047 1 95.75 4 VAL B N 1
ATOM 927 C CA . VAL B 1 4 ? -15.727 -19.234 8.148 1 95.75 4 VAL B CA 1
ATOM 928 C C . VAL B 1 4 ? -14.727 -18.219 7.605 1 95.75 4 VAL B C 1
ATOM 930 O O . VAL B 1 4 ? -14.594 -18.062 6.391 1 95.75 4 VAL B O 1
ATOM 933 N N . PRO B 1 5 ? -13.969 -17.594 8.5 1 95.69 5 PRO B N 1
ATOM 934 C CA . PRO B 1 5 ? -13.039 -16.547 8.07 1 95.69 5 PRO B CA 1
ATOM 935 C C . PRO B 1 5 ? -11.789 -17.109 7.391 1 95.69 5 PRO B C 1
ATOM 937 O O . PRO B 1 5 ? -11.492 -18.297 7.523 1 95.69 5 PRO B O 1
ATOM 940 N N . PRO B 1 6 ? -11.148 -16.188 6.641 1 96.94 6 PRO B N 1
ATOM 941 C CA . PRO B 1 6 ? -9.867 -16.625 6.07 1 96.94 6 PRO B CA 1
ATOM 942 C C . PRO B 1 6 ? -8.875 -17.094 7.137 1 96.94 6 PRO B C 1
ATOM 944 O O . PRO B 1 6 ? -8.703 -16.422 8.156 1 96.94 6 PRO B O 1
ATOM 947 N N . SER B 1 7 ? -8.281 -18.234 6.887 1 95.88 7 SER B N 1
ATOM 948 C CA . SER B 1 7 ? -7.301 -18.75 7.836 1 95.88 7 SER B CA 1
ATOM 949 C C . SER B 1 7 ? -5.895 -18.719 7.242 1 95.88 7 SER B C 1
ATOM 951 O O . SER B 1 7 ? -4.906 -18.719 7.977 1 95.88 7 SER B O 1
ATOM 953 N N . THR B 1 8 ? -5.812 -18.844 5.941 1 97.25 8 THR B N 1
ATOM 954 C CA . THR B 1 8 ? -4.543 -18.734 5.234 1 97.25 8 THR B CA 1
ATOM 955 C C . THR B 1 8 ? -4.68 -17.844 4.008 1 97.25 8 THR B C 1
ATOM 957 O O . THR B 1 8 ? -5.785 -17.641 3.498 1 97.25 8 THR B O 1
ATOM 960 N N . ILE B 1 9 ? -3.578 -17.281 3.594 1 98 9 ILE B N 1
ATOM 961 C CA . ILE B 1 9 ? -3.527 -16.438 2.412 1 98 9 ILE B CA 1
ATOM 962 C C . ILE B 1 9 ? -2.176 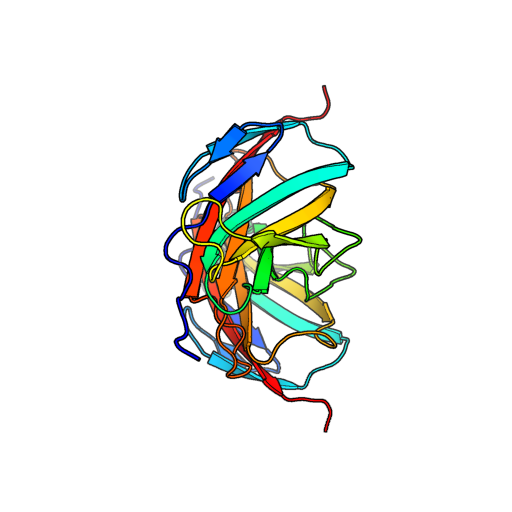-16.594 1.719 1 98 9 ILE B C 1
ATOM 964 O O . ILE B 1 9 ? -1.161 -16.844 2.373 1 98 9 ILE B O 1
ATOM 968 N N . ALA B 1 10 ? -2.223 -16.578 0.432 1 98.31 10 ALA B N 1
ATOM 969 C CA . ALA B 1 10 ? -0.997 -16.688 -0.353 1 98.31 10 ALA B CA 1
ATOM 970 C C . ALA B 1 10 ? -1.04 -15.766 -1.568 1 98.31 10 ALA B C 1
ATOM 972 O O . ALA B 1 10 ? -2.117 -15.453 -2.08 1 98.31 10 ALA B O 1
ATOM 973 N N . VAL B 1 11 ? 0.139 -15.336 -1.939 1 98.62 11 VAL B N 1
ATOM 974 C CA . VAL B 1 11 ? 0.306 -14.609 -3.197 1 98.62 11 VAL B CA 1
ATOM 975 C C . VAL B 1 11 ? 1.1 -15.469 -4.184 1 98.62 11 VAL B C 1
ATOM 977 O O . VAL B 1 11 ? 2.066 -16.125 -3.799 1 98.62 11 VAL B O 1
ATOM 980 N N . SER B 1 12 ? 0.636 -15.453 -5.383 1 98.44 12 SER B N 1
ATOM 981 C CA . SER B 1 12 ? 1.369 -16.188 -6.406 1 98.44 12 SER B CA 1
ATOM 982 C C . SER B 1 12 ? 1.785 -15.281 -7.555 1 98.44 12 SER B C 1
ATOM 984 O O . SER B 1 12 ? 1.093 -14.305 -7.867 1 98.44 12 SER B O 1
ATOM 986 N N . TYR B 1 13 ? 2.881 -15.602 -8.094 1 98 13 TYR B N 1
ATOM 987 C CA . TYR B 1 13 ? 3.447 -14.953 -9.273 1 98 13 TYR B CA 1
ATOM 988 C C . TYR B 1 13 ? 4.137 -15.969 -10.18 1 98 13 TYR B C 1
ATOM 990 O O . TYR B 1 13 ? 4.918 -16.797 -9.703 1 98 13 TYR B O 1
ATOM 998 N N . ASP B 1 14 ? 3.77 -15.859 -11.43 1 95.88 14 ASP B N 1
ATOM 999 C CA . ASP B 1 14 ? 4.387 -16.719 -12.445 1 95.88 14 ASP B CA 1
ATOM 1000 C C . ASP B 1 14 ? 4.383 -18.172 -12.008 1 95.88 14 ASP B C 1
ATOM 1002 O O . ASP B 1 14 ? 5.402 -18.859 -12.094 1 95.88 14 ASP B O 1
ATOM 1006 N N . GLY B 1 15 ? 3.443 -18.625 -11.398 1 95.31 15 GLY B N 1
ATOM 1007 C CA . GLY B 1 15 ? 3.248 -20.031 -11.062 1 95.31 15 GLY B CA 1
ATOM 1008 C C . GLY B 1 15 ? 3.801 -20.391 -9.695 1 95.31 15 GLY B C 1
ATOM 1009 O O . GLY B 1 15 ? 3.646 -21.531 -9.242 1 95.31 15 GLY B O 1
ATOM 1010 N N . THR B 1 16 ? 4.469 -19.5 -9.047 1 98.06 16 THR B N 1
ATOM 1011 C CA . THR B 1 16 ? 5.039 -19.781 -7.73 1 98.06 16 THR B CA 1
ATOM 1012 C C . THR B 1 16 ? 4.207 -19.109 -6.637 1 98.06 16 THR B C 1
ATOM 1014 O O . THR B 1 16 ? 3.785 -17.969 -6.781 1 98.06 16 THR B O 1
ATOM 1017 N N . SER B 1 17 ? 3.945 -19.828 -5.508 1 97.75 17 SER B N 1
ATOM 1018 C CA . SER B 1 17 ? 3.215 -19.297 -4.355 1 97.75 17 SER B CA 1
ATOM 1019 C C . SER B 1 17 ? 4.168 -18.812 -3.273 1 97.75 17 SER B C 1
ATOM 1021 O O . SER B 1 17 ? 5.152 -19.484 -2.953 1 97.75 17 SER B O 1
ATOM 1023 N N . TYR B 1 18 ? 3.922 -17.703 -2.715 1 98.19 18 TYR B N 1
ATOM 1024 C CA . TYR B 1 18 ? 4.754 -17.094 -1.688 1 98.19 18 TYR B CA 1
ATOM 1025 C C . TYR B 1 18 ? 3.961 -16.859 -0.408 1 98.19 18 TYR B C 1
ATOM 1027 O O . TYR B 1 18 ? 2.754 -16.609 -0.455 1 98.19 18 TYR B O 1
ATOM 1035 N N . SER B 1 19 ? 4.688 -16.906 0.696 1 96.5 19 SER B N 1
ATOM 1036 C CA . SER B 1 19 ? 4.117 -16.641 2.012 1 96.5 19 SER B CA 1
ATOM 1037 C C . SER B 1 19 ? 4.551 -15.273 2.539 1 96.5 19 SER B C 1
ATOM 1039 O O . SER B 1 19 ? 5.324 -14.57 1.892 1 96.5 19 SER B O 1
ATOM 1041 N N . ASP B 1 20 ? 3.9 -14.961 3.701 1 96.69 20 ASP B N 1
ATOM 1042 C CA . ASP B 1 20 ? 4.18 -13.664 4.305 1 96.69 20 ASP B CA 1
ATOM 1043 C C . ASP B 1 20 ? 5.676 -13.477 4.539 1 96.69 20 ASP B C 1
ATOM 1045 O O . ASP B 1 20 ? 6.344 -14.367 5.07 1 96.69 20 ASP B O 1
ATOM 1049 N N . GLY B 1 21 ? 6.16 -12.461 4.137 1 95.56 21 GLY B N 1
ATOM 1050 C CA . GLY B 1 21 ? 7.555 -12.125 4.379 1 95.56 21 GLY B CA 1
ATOM 1051 C C . GLY B 1 21 ? 8.477 -12.586 3.266 1 95.56 21 GLY B C 1
ATOM 1052 O O . GLY B 1 21 ? 9.656 -12.211 3.23 1 95.56 21 GLY B O 1
ATOM 1053 N N . ASP B 1 22 ? 8.023 -13.398 2.297 1 97 22 ASP B N 1
ATOM 1054 C CA . ASP B 1 22 ? 8.859 -13.914 1.218 1 97 22 ASP B CA 1
ATOM 1055 C C . ASP B 1 22 ? 9.367 -12.781 0.328 1 97 22 ASP B C 1
ATOM 1057 O O . ASP B 1 22 ? 8.734 -11.727 0.237 1 97 22 ASP B O 1
ATOM 1061 N N . THR B 1 23 ? 10.562 -13.016 -0.221 1 94.69 23 THR B N 1
ATOM 1062 C CA . THR B 1 23 ? 11.195 -12.125 -1.19 1 94.69 23 THR B CA 1
ATOM 1063 C C . THR B 1 23 ? 11.508 -12.867 -2.484 1 94.69 23 THR B C 1
ATOM 1065 O O . THR B 1 23 ? 11.984 -14.008 -2.453 1 94.69 23 THR B O 1
ATOM 1068 N N . PHE B 1 24 ? 11.18 -12.242 -3.607 1 95.38 24 PHE B N 1
ATOM 1069 C CA . PHE B 1 24 ? 11.523 -12.883 -4.871 1 95.38 24 PHE B CA 1
ATOM 1070 C C . PHE B 1 24 ? 11.844 -11.836 -5.938 1 95.38 24 PHE B C 1
ATOM 1072 O O . PHE B 1 24 ? 11.367 -10.703 -5.863 1 95.38 24 PHE B O 1
ATOM 1079 N N . PRO B 1 25 ? 12.664 -12.219 -6.98 1 93.62 25 PRO B N 1
ATOM 1080 C CA . PRO B 1 25 ? 13.016 -11.297 -8.062 1 93.62 25 PRO B CA 1
ATOM 1081 C C . PRO B 1 25 ? 11.898 -11.148 -9.094 1 93.62 25 PRO B C 1
ATOM 1083 O O . PRO B 1 25 ? 11.156 -12.102 -9.352 1 93.62 25 PRO B O 1
ATOM 1086 N N . ILE B 1 26 ? 11.844 -10 -9.625 1 92.88 26 ILE B N 1
ATOM 1087 C CA . ILE B 1 26 ? 10.906 -9.727 -10.711 1 92.88 26 ILE B CA 1
ATOM 1088 C C . ILE B 1 26 ? 11.523 -8.727 -11.688 1 92.88 26 ILE B C 1
ATOM 1090 O O . ILE B 1 26 ? 12.289 -7.852 -11.281 1 92.88 26 ILE B O 1
ATOM 1094 N N . VAL B 1 27 ? 11.258 -8.852 -12.953 1 91.56 27 VAL B N 1
ATOM 1095 C CA . VAL B 1 27 ? 11.758 -7.922 -13.969 1 91.56 27 VAL B CA 1
ATOM 1096 C C . VAL B 1 27 ? 10.797 -6.742 -14.109 1 91.56 27 VAL B C 1
ATOM 1098 O O . VAL B 1 27 ? 9.586 -6.926 -14.18 1 91.56 27 VAL B O 1
ATOM 1101 N N . ALA B 1 28 ? 11.43 -5.57 -14.109 1 91 28 ALA B N 1
ATOM 1102 C CA . ALA B 1 28 ? 10.609 -4.387 -14.352 1 91 28 ALA B CA 1
ATOM 1103 C C . ALA B 1 28 ? 9.844 -4.508 -15.664 1 91 28 ALA B C 1
ATOM 1105 O O . ALA B 1 28 ? 10.297 -5.18 -16.594 1 91 28 ALA B O 1
ATOM 1106 N N . GLY B 1 29 ? 8.625 -3.877 -15.633 1 90.38 29 GLY B N 1
ATOM 1107 C CA . GLY B 1 29 ? 7.816 -3.938 -16.844 1 90.38 29 GLY B CA 1
ATOM 1108 C C . GLY B 1 29 ? 6.328 -3.838 -16.562 1 90.38 29 GLY B C 1
ATOM 1109 O O . GLY B 1 29 ? 5.914 -3.652 -15.422 1 90.38 29 GLY B O 1
ATOM 1110 N N . SER B 1 30 ? 5.578 -3.91 -17.656 1 91.69 30 SER B N 1
ATOM 1111 C CA . SER B 1 30 ? 4.125 -3.828 -17.578 1 91.69 30 SER B CA 1
ATOM 1112 C C . SER B 1 30 ? 3.49 -5.215 -17.594 1 91.69 30 SER B C 1
ATOM 1114 O O . SER B 1 30 ? 4.172 -6.211 -17.859 1 91.69 30 SER B O 1
ATOM 1116 N N . ASN B 1 31 ? 2.279 -5.25 -17.188 1 93.69 31 ASN B N 1
ATOM 1117 C CA . ASN B 1 31 ? 1.447 -6.441 -17.281 1 93.69 31 ASN B CA 1
ATOM 1118 C C . ASN B 1 31 ? 1.965 -7.562 -16.391 1 93.69 31 ASN B C 1
ATOM 1120 O O . ASN B 1 31 ? 2.049 -8.719 -16.812 1 93.69 31 ASN B O 1
ATOM 1124 N N . ARG B 1 32 ? 2.469 -7.152 -15.211 1 95.5 32 ARG B N 1
ATOM 1125 C CA . ARG B 1 32 ? 2.807 -8.148 -14.203 1 95.5 32 ARG B CA 1
ATOM 1126 C C . ARG B 1 32 ? 1.571 -8.57 -13.414 1 95.5 32 ARG B C 1
ATOM 1128 O O . ARG B 1 32 ? 0.882 -7.73 -12.836 1 95.5 32 ARG B O 1
ATOM 1135 N N . GLN B 1 33 ? 1.344 -9.82 -13.383 1 97.31 33 GLN B N 1
ATOM 1136 C CA . GLN B 1 33 ? 0.107 -10.305 -12.773 1 97.31 33 GLN B CA 1
ATOM 1137 C C . GLN B 1 33 ? 0.386 -11.047 -11.477 1 97.31 33 GLN B C 1
ATOM 1139 O O . GLN B 1 33 ? 1.175 -12 -11.453 1 97.31 33 GLN B O 1
ATOM 1144 N N . PHE B 1 34 ? -0.278 -10.672 -10.445 1 97.88 34 PHE B N 1
ATOM 1145 C CA . PHE B 1 34 ? -0.241 -11.336 -9.148 1 97.88 34 PHE B CA 1
ATOM 1146 C C . PHE B 1 34 ? -1.604 -11.93 -8.805 1 97.88 34 PHE B C 1
ATOM 1148 O O . PHE B 1 34 ? -2.639 -11.359 -9.164 1 97.88 34 PHE B O 1
ATOM 1155 N N . THR B 1 35 ? -1.59 -13.016 -8.117 1 98.62 35 THR B N 1
ATOM 1156 C CA . THR B 1 35 ? -2.82 -13.648 -7.652 1 98.62 35 THR B CA 1
ATOM 1157 C C . THR B 1 35 ? -2.789 -13.859 -6.141 1 98.62 35 THR B C 1
ATOM 1159 O O . THR B 1 35 ? -1.8 -14.352 -5.594 1 98.62 35 THR B O 1
ATOM 1162 N N . CYS B 1 36 ? -3.795 -13.477 -5.512 1 98.62 36 CYS B N 1
ATOM 1163 C CA . CYS B 1 36 ? -3.992 -13.664 -4.078 1 98.62 36 CYS B CA 1
ATOM 1164 C C . CYS B 1 36 ? -5.109 -14.672 -3.812 1 98.62 36 CYS B C 1
ATOM 1166 O O . CYS B 1 36 ? -6.188 -14.57 -4.398 1 98.62 36 CYS B O 1
ATOM 1168 N N . THR B 1 37 ? -4.879 -15.625 -2.84 1 98.25 37 THR B N 1
ATOM 1169 C CA . THR B 1 37 ? -5.844 -16.703 -2.646 1 98.25 37 THR B CA 1
ATOM 1170 C C . THR B 1 37 ? -6.039 -16.984 -1.162 1 98.25 37 THR B C 1
ATOM 1172 O O . THR B 1 37 ? -5.078 -16.984 -0.391 1 98.25 37 THR B O 1
ATOM 1175 N N . THR B 1 38 ? -7.203 -17.203 -0.809 1 98.06 38 THR B N 1
ATOM 1176 C CA . THR B 1 38 ? -7.574 -17.75 0.492 1 98.06 38 THR B CA 1
ATOM 1177 C C . THR B 1 38 ? -8.617 -18.859 0.339 1 98.06 38 THR B C 1
ATOM 1179 O O . THR B 1 38 ? -9.727 -18.609 -0.129 1 98.06 38 THR B O 1
ATOM 1182 N N . PRO B 1 39 ? -8.273 -20.047 0.737 1 97.88 39 PRO B N 1
ATOM 1183 C CA . PRO B 1 39 ? -9.188 -21.172 0.542 1 97.88 39 PRO B CA 1
ATOM 1184 C C . PRO B 1 39 ? -10.133 -21.375 1.724 1 97.88 39 PRO B C 1
ATOM 1186 O O . PRO B 1 39 ? -9.82 -20.984 2.848 1 97.88 39 PRO B O 1
ATOM 1189 N N . GLY B 1 40 ? -11.289 -21.969 1.408 1 97.56 40 GLY B N 1
ATOM 1190 C CA . GLY B 1 40 ? -12.188 -22.484 2.422 1 97.56 40 GLY B CA 1
ATOM 1191 C C . GLY B 1 40 ? -12.82 -21.406 3.275 1 97.56 40 GLY B C 1
ATOM 1192 O O . GLY B 1 40 ? -12.781 -21.469 4.504 1 97.56 40 GLY B O 1
ATOM 1193 N N . VAL B 1 41 ? -13.398 -20.438 2.609 1 97.38 41 VAL B N 1
ATOM 1194 C CA . VAL B 1 41 ? -14.031 -19.344 3.34 1 97.38 41 VAL B CA 1
ATOM 1195 C C . VAL B 1 41 ? -15.531 -19.344 3.086 1 97.38 41 VAL B C 1
ATOM 1197 O O . VAL 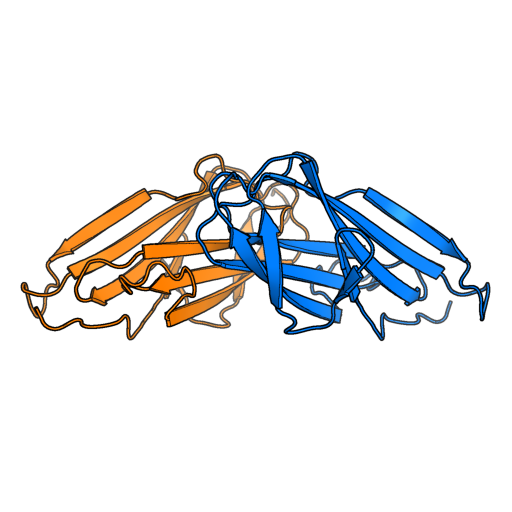B 1 41 ? -16 -19.938 2.115 1 97.38 41 VAL B O 1
ATOM 1200 N N . LYS B 1 42 ? -16.344 -18.703 4.039 1 96.25 42 LYS B N 1
ATOM 1201 C CA . LYS B 1 42 ? -17.781 -18.516 3.904 1 96.25 42 LYS B CA 1
ATOM 1202 C C . LYS B 1 42 ? -18.234 -17.234 4.613 1 96.25 42 LYS B C 1
ATOM 1204 O O . LYS B 1 42 ? -18.094 -17.125 5.832 1 96.25 42 LYS B O 1
ATOM 1209 N N . PRO B 1 43 ? -18.828 -16.266 3.891 1 95.06 43 PRO B N 1
ATOM 1210 C CA . PRO B 1 43 ? -18.969 -16.156 2.438 1 95.06 43 PRO B CA 1
ATOM 1211 C C . PRO B 1 43 ? -17.625 -15.922 1.732 1 95.06 43 PRO B C 1
ATOM 1213 O O . PRO B 1 43 ? -16.578 -15.969 2.371 1 95.06 43 PRO B O 1
ATOM 1216 N N . ALA B 1 44 ? -17.656 -15.82 0.401 1 96.31 44 ALA B N 1
ATOM 1217 C CA . ALA B 1 44 ? -16.453 -15.5 -0.375 1 96.31 44 ALA B CA 1
ATOM 1218 C C . ALA B 1 44 ? -15.742 -14.281 0.203 1 96.31 44 ALA B C 1
ATOM 1220 O O . ALA B 1 44 ? -16.375 -13.367 0.731 1 96.31 44 ALA B O 1
ATOM 1221 N N . ALA B 1 45 ? -14.414 -14.359 0.051 1 95.06 45 ALA B N 1
ATOM 1222 C CA . ALA B 1 45 ? -13.602 -13.305 0.653 1 95.06 45 ALA B CA 1
ATOM 1223 C C . ALA B 1 45 ? -13.492 -12.094 -0.276 1 95.06 45 ALA B C 1
ATOM 1225 O O . ALA B 1 45 ? -13.547 -12.242 -1.5 1 95.06 45 ALA B O 1
ATOM 1226 N N . ASN B 1 46 ? -13.352 -10.945 0.369 1 91.88 46 ASN B N 1
ATOM 1227 C CA . ASN B 1 46 ? -12.945 -9.719 -0.311 1 91.88 46 ASN B CA 1
ATOM 1228 C C . ASN B 1 46 ? -11.461 -9.438 -0.124 1 91.88 46 ASN B C 1
ATOM 1230 O O . ASN B 1 46 ? -10.914 -9.648 0.961 1 91.88 46 ASN B O 1
ATOM 1234 N N . PHE B 1 47 ? -10.914 -8.945 -1.216 1 92.88 47 PHE B N 1
ATOM 1235 C CA . PHE B 1 47 ? -9.469 -8.734 -1.165 1 92.88 47 PHE B CA 1
ATOM 1236 C C . PHE B 1 47 ? -9.133 -7.254 -1.243 1 92.88 47 PHE B C 1
ATOM 1238 O O . PHE B 1 47 ? -9.906 -6.465 -1.792 1 92.88 47 PHE B O 1
ATOM 1245 N N . THR B 1 48 ? -8.047 -6.93 -0.676 1 91.5 48 THR B N 1
ATOM 1246 C CA . THR B 1 48 ? -7.457 -5.602 -0.787 1 91.5 48 THR B CA 1
ATOM 1247 C C . THR B 1 48 ? -5.98 -5.688 -1.152 1 91.5 48 THR B C 1
ATOM 1249 O O . THR B 1 48 ? -5.203 -6.359 -0.466 1 91.5 48 THR B O 1
ATOM 1252 N N . TRP B 1 49 ? -5.656 -5.016 -2.24 1 94.25 49 TRP B N 1
ATOM 1253 C CA . TRP B 1 49 ? -4.254 -4.879 -2.621 1 94.25 49 TRP B CA 1
ATOM 1254 C C . TRP B 1 49 ? -3.686 -3.545 -2.146 1 94.25 49 TRP B C 1
ATOM 1256 O O . TRP B 1 49 ? -4.32 -2.5 -2.314 1 94.25 49 TRP B O 1
ATOM 1266 N N . THR B 1 50 ? -2.541 -3.613 -1.506 1 93.31 50 THR B N 1
ATOM 1267 C CA . THR B 1 50 ? -1.812 -2.428 -1.069 1 93.31 50 THR B CA 1
ATOM 1268 C C . THR B 1 50 ? -0.412 -2.4 -1.676 1 93.31 50 THR B C 1
ATOM 1270 O O . THR B 1 50 ? 0.376 -3.326 -1.473 1 93.31 50 THR B O 1
ATOM 1273 N N . LEU B 1 51 ? -0.138 -1.312 -2.381 1 93.19 51 LEU B N 1
ATOM 1274 C CA . LEU B 1 51 ? 1.071 -1.212 -3.191 1 93.19 51 LEU B CA 1
ATOM 1275 C C . LEU B 1 51 ? 1.715 0.162 -3.039 1 93.19 51 LEU B C 1
ATOM 1277 O O . LEU B 1 51 ? 1.034 1.14 -2.721 1 93.19 51 LEU B O 1
ATOM 1281 N N . PRO B 1 52 ? 3.051 0.18 -3.242 1 91.44 52 PRO B N 1
ATOM 1282 C CA . PRO B 1 52 ? 3.619 1.519 -3.422 1 91.44 52 PRO B CA 1
ATOM 1283 C C . PRO B 1 52 ? 3.004 2.268 -4.602 1 91.44 52 PRO B C 1
ATOM 1285 O O . PRO B 1 52 ? 2.623 1.65 -5.598 1 91.44 52 PRO B O 1
ATOM 1288 N N . THR B 1 53 ? 2.945 3.578 -4.523 1 90 53 THR B N 1
ATOM 1289 C CA . THR B 1 53 ? 2.309 4.375 -5.566 1 90 53 THR B CA 1
ATOM 1290 C C . THR B 1 53 ? 3.098 4.289 -6.871 1 90 53 THR B C 1
ATOM 1292 O O . THR B 1 53 ? 2.59 4.652 -7.934 1 90 53 THR B O 1
ATOM 1295 N N . SER B 1 54 ? 4.359 3.811 -6.781 1 85.12 54 SER B N 1
ATOM 1296 C CA . SER B 1 54 ? 5.16 3.625 -7.984 1 85.12 54 SER B CA 1
ATOM 1297 C C . SER B 1 54 ? 4.652 2.451 -8.812 1 85.12 54 SER B C 1
ATOM 1299 O O . SER B 1 54 ? 5.031 2.293 -9.977 1 85.12 54 SER B O 1
ATOM 1301 N N . ILE B 1 55 ? 3.871 1.597 -8.258 1 89 55 ILE B N 1
ATOM 1302 C CA . ILE B 1 55 ? 3.24 0.484 -8.961 1 89 55 ILE B CA 1
ATOM 1303 C C . ILE B 1 55 ? 1.797 0.842 -9.305 1 89 55 ILE B C 1
ATOM 1305 O O . ILE B 1 55 ? 0.99 1.118 -8.406 1 89 55 ILE B O 1
ATOM 1309 N N . THR B 1 56 ? 1.56 0.754 -10.594 1 88.62 56 THR B N 1
ATOM 1310 C CA . THR B 1 56 ? 0.247 1.23 -11.016 1 88.62 56 THR B CA 1
ATOM 1311 C C . THR B 1 56 ? -0.582 0.089 -11.594 1 88.62 56 THR B C 1
ATOM 1313 O O . THR B 1 56 ? -0.032 -0.927 -12.023 1 88.62 56 THR B O 1
ATOM 1316 N N . THR B 1 57 ? -1.856 0.249 -11.492 1 90.5 57 THR B N 1
ATOM 1317 C CA . THR B 1 57 ? -2.799 -0.712 -12.047 1 90.5 57 THR B CA 1
ATOM 1318 C C . THR B 1 57 ? -4.004 0.003 -12.656 1 90.5 57 THR B C 1
ATOM 1320 O O . THR B 1 57 ? -4.414 1.06 -12.172 1 90.5 57 THR B O 1
ATOM 1323 N N . ASP B 1 58 ? -4.535 -0.584 -13.711 1 87.75 58 ASP B N 1
ATOM 1324 C CA . ASP B 1 58 ? -5.77 -0.08 -14.305 1 87.75 58 ASP B CA 1
ATOM 1325 C C . ASP B 1 58 ? -6.988 -0.803 -13.734 1 87.75 58 ASP B C 1
ATOM 1327 O O . ASP B 1 58 ? -8.125 -0.497 -14.102 1 87.75 58 ASP B O 1
ATOM 1331 N N . GLN B 1 59 ? -6.793 -1.736 -12.883 1 89.5 59 GLN B N 1
ATOM 1332 C CA . GLN B 1 59 ? -7.848 -2.494 -12.219 1 89.5 59 GLN B CA 1
ATOM 1333 C C . GLN B 1 59 ? -7.691 -2.441 -10.703 1 89.5 59 GLN B C 1
ATOM 1335 O O . GLN B 1 59 ? -7.266 -3.42 -10.078 1 89.5 59 GLN B O 1
ATOM 1340 N N . PRO B 1 60 ? -8.117 -1.429 -10.039 1 85.44 60 PRO B N 1
ATOM 1341 C CA . PRO B 1 60 ? -7.848 -1.218 -8.609 1 85.44 60 PRO B CA 1
ATOM 1342 C C . PRO B 1 60 ? -8.453 -2.303 -7.727 1 85.44 60 PRO B C 1
ATOM 1344 O O . PRO B 1 60 ? -7.938 -2.582 -6.641 1 85.44 60 PRO B O 1
ATOM 1347 N N . LEU B 1 61 ? -9.57 -2.924 -8.203 1 87.19 61 LEU B N 1
ATOM 1348 C CA . LEU B 1 61 ? -10.211 -3.951 -7.391 1 87.19 61 LEU B CA 1
ATOM 1349 C C . LEU B 1 61 ? -9.75 -5.344 -7.809 1 87.19 61 LEU B C 1
ATOM 1351 O O . LEU B 1 61 ? -10.086 -6.336 -7.16 1 87.19 61 LEU B O 1
ATOM 1355 N N . GLY B 1 62 ? -8.922 -5.387 -8.797 1 93.75 62 GLY B N 1
ATOM 1356 C CA . GLY B 1 62 ? -8.531 -6.684 -9.328 1 93.75 62 GLY B CA 1
ATOM 1357 C C . GLY B 1 62 ? -9.703 -7.461 -9.914 1 93.75 62 GLY B C 1
ATOM 1358 O O . GLY B 1 62 ? -10.75 -6.883 -10.203 1 93.75 62 GLY B O 1
ATOM 1359 N N . SER B 1 63 ? -9.453 -8.727 -10.25 1 96.75 63 SER B N 1
ATOM 1360 C CA . SER B 1 63 ? -10.461 -9.648 -10.758 1 96.75 63 SER B CA 1
ATOM 1361 C C . SER B 1 63 ? -10.688 -10.805 -9.805 1 96.75 63 SER B C 1
ATOM 1363 O O . SER B 1 63 ? -9.781 -11.602 -9.547 1 96.75 63 SER B O 1
ATOM 1365 N N . GLN B 1 64 ? -11.906 -10.906 -9.359 1 97.19 64 GLN B N 1
ATOM 1366 C CA . GLN B 1 64 ? -12.258 -11.898 -8.352 1 97.19 64 GLN B CA 1
ATOM 1367 C C . GLN B 1 64 ? -12.812 -13.164 -8.992 1 97.19 64 GLN B C 1
ATOM 1369 O O . GLN B 1 64 ? -13.602 -13.094 -9.938 1 97.19 64 GLN B O 1
ATOM 1374 N N . THR B 1 65 ? -12.359 -14.242 -8.508 1 98 65 THR B N 1
ATOM 1375 C CA . THR B 1 65 ? -12.914 -15.547 -8.859 1 98 65 THR B CA 1
ATOM 1376 C C . THR B 1 65 ? -13.164 -16.391 -7.609 1 98 65 THR B C 1
ATOM 1378 O O . THR B 1 65 ? -12.297 -16.484 -6.738 1 98 65 THR B O 1
ATOM 1381 N N . ASP B 1 66 ? -14.352 -17.031 -7.605 1 98.25 66 ASP B N 1
ATOM 1382 C CA . ASP B 1 66 ? -14.734 -17.906 -6.504 1 98.25 66 ASP B CA 1
ATOM 1383 C C . ASP B 1 66 ? -15.117 -19.297 -7.012 1 98.25 66 ASP B C 1
ATOM 1385 O O . ASP B 1 66 ? -15.812 -19.422 -8.023 1 98.25 66 ASP B O 1
ATOM 1389 N N . ALA B 1 67 ? -14.586 -20.266 -6.352 1 98.25 67 ALA B N 1
ATOM 1390 C CA . ALA B 1 67 ? -14.898 -21.656 -6.691 1 98.25 67 ALA B CA 1
ATOM 1391 C C . ALA B 1 67 ? -15.195 -22.469 -5.438 1 98.25 67 ALA B C 1
ATOM 1393 O O . ALA B 1 67 ? -14.664 -22.188 -4.363 1 98.25 67 ALA B O 1
ATOM 1394 N N . PRO B 1 68 ? -16.078 -23.484 -5.531 1 97.88 68 PRO B N 1
ATOM 1395 C CA . PRO B 1 68 ? -16.281 -24.359 -4.375 1 97.88 68 PRO B CA 1
ATOM 1396 C C . PRO B 1 68 ? -14.992 -25 -3.873 1 97.88 68 PRO B C 1
ATOM 1398 O O . PRO B 1 68 ? -14.133 -25.375 -4.676 1 97.88 68 PRO B O 1
ATOM 1401 N N . ASN B 1 69 ? -14.867 -25.016 -2.611 1 97.81 69 ASN B N 1
ATOM 1402 C CA . ASN B 1 69 ? -13.711 -25.672 -2.016 1 97.81 69 ASN B CA 1
ATOM 1403 C C . ASN B 1 69 ? -13.703 -27.172 -2.299 1 97.81 69 ASN B C 1
ATOM 1405 O O . ASN B 1 69 ? -14.75 -27.828 -2.219 1 97.81 69 ASN B O 1
ATOM 1409 N N . SER B 1 70 ? -12.57 -27.688 -2.566 1 95.69 70 SER B N 1
ATOM 1410 C CA . SER B 1 70 ? -12.477 -29.078 -2.971 1 95.69 70 SER B CA 1
ATOM 1411 C C . SER B 1 70 ? -12.719 -30.016 -1.79 1 95.69 70 SER B C 1
ATOM 1413 O O . SER B 1 70 ? -13.188 -31.141 -1.97 1 95.69 70 SER B O 1
ATOM 1415 N N . GLY B 1 71 ? -12.391 -29.641 -0.591 1 96.12 71 GLY B N 1
ATOM 1416 C CA . GLY B 1 71 ? -12.57 -30.484 0.585 1 96.12 71 GLY B CA 1
ATOM 1417 C C . GLY B 1 71 ? -13.953 -30.375 1.192 1 96.12 71 GLY B C 1
ATOM 1418 O O . GLY B 1 71 ? -14.43 -31.297 1.851 1 96.12 71 GLY B O 1
ATOM 1419 N N . ASP B 1 72 ? -14.555 -29.297 1.092 1 96.5 72 ASP B N 1
ATOM 1420 C CA . ASP B 1 72 ? -15.898 -29 1.576 1 96.5 72 ASP B CA 1
ATOM 1421 C C . ASP B 1 72 ? -16.625 -28.047 0.636 1 96.5 72 ASP B C 1
ATOM 1423 O O . ASP B 1 72 ? -16.391 -26.828 0.679 1 96.5 72 ASP B O 1
ATOM 1427 N N . SER B 1 73 ? -17.562 -28.469 -0.083 1 95.5 73 SER B N 1
ATOM 1428 C CA . SER B 1 73 ? -18.219 -27.703 -1.137 1 95.5 73 SER B CA 1
ATOM 1429 C C . SER B 1 73 ? -19.094 -26.594 -0.552 1 95.5 73 SER B C 1
ATOM 1431 O O . SER B 1 73 ? -19.562 -25.719 -1.277 1 95.5 73 SER B O 1
ATOM 1433 N N . ARG B 1 74 ? -19.375 -26.609 0.741 1 96.81 74 ARG B N 1
ATOM 1434 C CA . ARG B 1 74 ? -20.109 -25.547 1.399 1 96.81 74 ARG B CA 1
ATOM 1435 C C . ARG B 1 74 ? -19.25 -24.297 1.558 1 96.81 74 ARG B C 1
ATOM 1437 O O . ARG B 1 74 ? -19.766 -23.203 1.798 1 96.81 74 ARG B O 1
ATOM 1444 N N . LEU B 1 75 ? -17.891 -24.609 1.37 1 98.12 75 LEU B N 1
ATOM 1445 C CA . LEU B 1 75 ? -16.922 -23.516 1.47 1 98.12 75 LEU B CA 1
ATOM 1446 C C . LEU B 1 75 ? -16.469 -23.062 0.085 1 98.12 75 LEU B C 1
ATOM 1448 O O . LEU B 1 75 ? -16.719 -23.734 -0.91 1 98.12 75 LEU B O 1
ATOM 1452 N N . THR B 1 76 ? -15.969 -21.828 0.086 1 98.06 76 THR B N 1
ATOM 1453 C CA . THR B 1 76 ? -15.531 -21.219 -1.164 1 98.06 76 THR B CA 1
ATOM 1454 C C . THR B 1 76 ? -14.023 -20.969 -1.137 1 98.06 76 THR B C 1
ATOM 1456 O O . THR B 1 76 ? -13.477 -20.547 -0.114 1 98.06 76 THR B O 1
ATOM 1459 N N . ASP B 1 77 ? -13.359 -21.25 -2.199 1 98.44 77 ASP B N 1
ATOM 1460 C CA . ASP B 1 77 ? -12.008 -20.766 -2.455 1 98.44 77 ASP B CA 1
ATOM 1461 C C . ASP B 1 77 ? -12.047 -19.438 -3.209 1 98.44 77 ASP B C 1
ATOM 1463 O O . ASP B 1 77 ? -12.469 -19.375 -4.367 1 98.44 77 ASP B O 1
ATOM 1467 N N . SER B 1 78 ? -11.57 -18.391 -2.521 1 98.38 78 SER B N 1
ATOM 1468 C CA . SER B 1 78 ? -11.602 -17.062 -3.133 1 98.38 78 SER B CA 1
ATOM 1469 C C . SER B 1 78 ? -10.227 -16.672 -3.67 1 98.38 78 SER B C 1
ATOM 1471 O O . SER B 1 78 ? -9.211 -16.875 -3.002 1 98.38 78 SER B O 1
ATOM 1473 N N . THR B 1 79 ? -10.25 -16.141 -4.875 1 98.38 79 THR B N 1
ATOM 1474 C CA . THR B 1 79 ? -9.023 -15.695 -5.535 1 98.38 79 THR B CA 1
ATOM 1475 C C . THR B 1 79 ? -9.219 -14.312 -6.16 1 98.38 79 THR B C 1
ATOM 1477 O O . THR B 1 79 ? -10.273 -14.031 -6.738 1 98.38 79 THR B O 1
ATOM 1480 N N . ASN B 1 80 ? -8.25 -13.445 -6.043 1 98.12 80 ASN B N 1
ATOM 1481 C CA . ASN B 1 80 ? -8.242 -12.156 -6.723 1 98.12 80 ASN B CA 1
ATOM 1482 C C . ASN B 1 80 ? -6.953 -11.945 -7.512 1 98.12 80 ASN B C 1
ATOM 1484 O O . ASN B 1 80 ? -5.859 -12.109 -6.973 1 98.12 80 ASN B O 1
ATOM 1488 N N . MET B 1 81 ? -7.113 -11.633 -8.781 1 98.5 81 MET B N 1
ATOM 1489 C CA . MET B 1 81 ? -5.977 -11.375 -9.656 1 98.5 81 MET B CA 1
ATOM 1490 C C . MET B 1 81 ? -5.848 -9.883 -9.953 1 98.5 81 MET B C 1
ATOM 1492 O O . MET B 1 81 ? -6.844 -9.211 -10.203 1 98.5 81 MET B O 1
ATOM 1496 N N . ILE B 1 82 ? -4.605 -9.359 -9.93 1 97.25 82 ILE B N 1
ATOM 1497 C CA . ILE B 1 82 ? -4.359 -7.965 -10.273 1 97.25 82 ILE B CA 1
ATOM 1498 C C . ILE B 1 82 ? -3.215 -7.875 -11.281 1 97.25 82 ILE B C 1
ATOM 1500 O O . ILE B 1 82 ? -2.25 -8.641 -11.203 1 97.25 82 ILE B O 1
ATOM 1504 N N . THR B 1 83 ? -3.373 -7 -12.258 1 96.88 83 THR B N 1
ATOM 1505 C CA . THR B 1 83 ? -2.326 -6.711 -13.234 1 96.88 83 THR B CA 1
ATOM 1506 C C . THR B 1 83 ? -1.723 -5.332 -12.984 1 96.88 83 THR B C 1
ATOM 1508 O O . THR B 1 83 ? -2.443 -4.332 -12.93 1 96.88 83 THR B O 1
ATOM 1511 N N . VAL B 1 84 ? -0.381 -5.336 -12.844 1 94.56 84 VAL B N 1
ATOM 1512 C CA . VAL B 1 84 ? 0.225 -4.07 -12.453 1 94.56 84 VAL B CA 1
ATOM 1513 C C . VAL B 1 84 ? 1.359 -3.719 -13.406 1 94.56 84 VAL B C 1
ATOM 1515 O O . VAL B 1 84 ? 1.81 -4.566 -14.188 1 94.56 84 VAL B O 1
ATOM 1518 N N . ASP B 1 85 ? 1.707 -2.453 -13.375 1 92.62 85 ASP B N 1
ATOM 1519 C CA . ASP B 1 85 ? 2.885 -1.91 -14.039 1 92.62 85 ASP B CA 1
ATOM 1520 C C . ASP B 1 85 ? 3.977 -1.56 -13.031 1 92.62 85 ASP B C 1
ATOM 1522 O O . ASP B 1 85 ? 3.773 -0.712 -12.164 1 92.62 85 ASP B O 1
ATOM 1526 N N . ILE B 1 86 ? 5.164 -2.199 -13.18 1 89.62 86 ILE B N 1
ATOM 1527 C CA . ILE B 1 86 ? 6.27 -1.992 -12.25 1 89.62 86 ILE B CA 1
ATOM 1528 C C . ILE B 1 86 ? 7.422 -1.291 -12.969 1 89.62 86 ILE B C 1
ATOM 1530 O O . ILE B 1 86 ? 8.586 -1.439 -12.586 1 89.62 86 ILE B O 1
ATOM 1534 N N . ALA B 1 87 ? 7.344 -0.563 -13.977 1 76.88 87 ALA B N 1
ATOM 1535 C CA . ALA B 1 87 ? 8.391 0.066 -14.781 1 76.88 87 ALA B CA 1
ATOM 1536 C C . ALA B 1 87 ? 9.156 1.107 -13.969 1 76.88 87 ALA B C 1
ATOM 1538 O O . ALA B 1 87 ? 10.367 1.262 -14.133 1 76.88 87 ALA B O 1
ATOM 1539 N N . GLY B 1 88 ? 8.648 1.764 -13.164 1 66.56 88 GLY B N 1
ATOM 1540 C CA . GLY B 1 88 ? 9.305 2.854 -12.461 1 66.56 88 GLY B CA 1
ATOM 1541 C C . GLY B 1 88 ? 9.555 2.553 -11 1 66.56 88 GLY B C 1
ATOM 1542 O O . GLY B 1 88 ? 9.797 3.463 -10.203 1 66.56 88 GLY B O 1
ATOM 1543 N N . THR B 1 89 ? 9.633 1.324 -10.836 1 62.5 89 THR B N 1
ATOM 1544 C CA . THR B 1 89 ? 9.703 0.953 -9.422 1 62.5 89 THR B CA 1
ATOM 1545 C C . THR B 1 89 ? 11.156 0.827 -8.977 1 62.5 89 THR B C 1
ATOM 1547 O O . THR B 1 89 ? 12.008 0.338 -9.727 1 62.5 89 THR B O 1
ATOM 1550 N N . PRO B 1 90 ? 11.352 1.413 -7.773 1 64.25 90 PRO B N 1
ATOM 1551 C CA . PRO B 1 90 ? 12.703 1.255 -7.23 1 64.25 90 PRO B CA 1
ATOM 1552 C C . PRO B 1 90 ? 13.125 -0.208 -7.121 1 64.25 90 PRO B C 1
ATOM 1554 O O . PRO B 1 90 ? 12.281 -1.105 -7.172 1 64.25 90 PRO B O 1
ATOM 1557 N N . ALA B 1 91 ? 14.32 -0.469 -6.754 1 70.69 91 ALA B N 1
ATOM 1558 C CA . ALA B 1 91 ? 15.047 -1.732 -6.66 1 70.69 91 ALA B CA 1
ATOM 1559 C C . ALA B 1 91 ? 14.258 -2.76 -5.855 1 70.69 91 ALA B C 1
ATOM 1561 O O . ALA B 1 91 ? 14.195 -3.934 -6.227 1 70.69 91 ALA B O 1
ATOM 1562 N N . THR B 1 92 ? 13.656 -2.297 -4.793 1 82.12 92 THR B N 1
ATOM 1563 C CA . THR B 1 92 ? 12.852 -3.18 -3.957 1 82.12 92 THR B CA 1
ATOM 1564 C C . THR B 1 92 ? 11.492 -2.555 -3.666 1 82.12 92 THR B C 1
ATOM 1566 O O . THR B 1 92 ? 11.391 -1.344 -3.459 1 82.12 92 THR B O 1
ATOM 1569 N N . ALA B 1 93 ? 10.469 -3.355 -3.768 1 87.56 93 ALA B N 1
ATOM 1570 C CA . ALA B 1 93 ? 9.117 -2.902 -3.459 1 87.56 93 ALA B CA 1
ATOM 1571 C C . ALA B 1 93 ? 8.344 -3.967 -2.684 1 87.56 93 ALA B C 1
ATOM 1573 O O . ALA B 1 93 ? 8.641 -5.16 -2.791 1 87.56 93 ALA B O 1
ATOM 1574 N N . GLN B 1 94 ? 7.391 -3.471 -1.887 1 90.75 94 GLN B N 1
ATOM 1575 C CA . GLN B 1 94 ? 6.547 -4.414 -1.162 1 90.75 94 GLN B CA 1
ATOM 1576 C C . GLN B 1 94 ? 5.109 -4.375 -1.678 1 90.75 94 GLN B C 1
ATOM 1578 O O . GLN B 1 94 ? 4.582 -3.305 -1.978 1 90.75 94 GLN B O 1
ATOM 1583 N N . LEU B 1 95 ? 4.602 -5.508 -1.696 1 93.69 95 LEU B N 1
ATOM 1584 C CA . LEU B 1 95 ? 3.215 -5.723 -2.094 1 93.69 95 LEU B CA 1
ATOM 1585 C C . LEU B 1 95 ? 2.455 -6.496 -1.021 1 93.69 95 LEU B C 1
ATOM 1587 O O . LEU B 1 95 ? 2.936 -7.52 -0.532 1 93.69 95 LEU B O 1
ATOM 1591 N N . THR B 1 96 ? 1.285 -5.965 -0.618 1 95.38 96 THR B N 1
ATOM 1592 C CA . THR B 1 96 ? 0.471 -6.633 0.393 1 95.38 96 THR B CA 1
ATOM 1593 C C . THR B 1 96 ? -0.907 -6.977 -0.164 1 95.38 96 THR B C 1
ATOM 1595 O O . THR B 1 96 ? -1.516 -6.172 -0.872 1 95.38 96 THR B O 1
ATOM 1598 N N . CYS B 1 97 ? -1.32 -8.141 0.132 1 97.06 97 CYS B N 1
ATOM 1599 C CA . CYS B 1 97 ? -2.688 -8.562 -0.147 1 97.06 97 CYS B CA 1
ATOM 1600 C C . CYS B 1 97 ? -3.404 -8.969 1.134 1 97.06 97 CYS B C 1
ATOM 1602 O O . CYS B 1 97 ? -2.875 -9.75 1.925 1 97.06 97 CYS B O 1
ATOM 1604 N N . GLY B 1 98 ? -4.574 -8.445 1.325 1 95.06 98 GLY B N 1
ATOM 1605 C CA . GLY B 1 98 ? -5.402 -8.797 2.467 1 95.06 98 GLY B CA 1
ATOM 1606 C C . GLY B 1 98 ? -6.746 -9.383 2.07 1 95.06 98 GLY B C 1
ATOM 1607 O O . GLY B 1 98 ? -7.219 -9.172 0.953 1 95.06 98 GLY B O 1
ATOM 1608 N N . ALA B 1 99 ? -7.316 -10.102 3.053 1 94.94 99 ALA B N 1
ATOM 1609 C CA . ALA B 1 99 ? -8.602 -10.742 2.789 1 94.94 99 ALA B CA 1
ATOM 1610 C C . ALA B 1 99 ? -9.508 -10.68 4.016 1 94.94 99 ALA B C 1
ATOM 1612 O O . ALA B 1 99 ? -9.031 -10.719 5.152 1 94.94 99 ALA B O 1
ATOM 1613 N N . THR B 1 100 ? -10.742 -10.516 3.727 1 92.5 100 THR B N 1
ATOM 1614 C CA . THR B 1 100 ? -11.773 -10.555 4.758 1 92.5 100 THR B CA 1
ATOM 1615 C C . THR B 1 100 ? -13.102 -11.039 4.184 1 92.5 100 THR B C 1
ATOM 1617 O O . THR B 1 100 ? -13.328 -10.938 2.975 1 92.5 100 THR B O 1
ATOM 1620 N N . ASN B 1 101 ? -13.844 -11.617 4.926 1 92.88 101 ASN B N 1
ATOM 1621 C CA . ASN B 1 101 ? -15.211 -11.906 4.496 1 92.88 101 ASN B CA 1
ATOM 1622 C C . ASN B 1 101 ? -16.234 -11.406 5.508 1 92.88 101 ASN B C 1
ATOM 1624 O O . ASN B 1 101 ? -17.344 -11.922 5.578 1 92.88 101 ASN B O 1
ATOM 1628 N N . ARG B 1 102 ? -15.664 -10.422 6.211 1 84.38 102 ARG B N 1
ATOM 1629 C CA . ARG B 1 102 ? -16.578 -9.781 7.156 1 84.38 102 ARG B CA 1
ATOM 1630 C C . ARG B 1 102 ? -17.688 -9.031 6.43 1 84.38 102 ARG B C 1
ATOM 1632 O O . ARG B 1 102 ? -17.469 -8.492 5.344 1 84.38 102 ARG B O 1
ATOM 1639 N N . GLN B 1 103 ? -18.812 -9.016 7 1 76.75 103 GLN B N 1
ATOM 1640 C CA . GLN B 1 103 ? -19.969 -8.375 6.379 1 76.75 103 GLN B CA 1
ATOM 1641 C C . GLN B 1 103 ? -20.344 -7.094 7.117 1 76.75 103 GLN B C 1
ATOM 1643 O O . GLN B 1 103 ? -21.453 -6.59 6.961 1 76.75 103 GLN B O 1
ATOM 1648 N N . ASP B 1 104 ? -19.406 -6.715 7.883 1 71.88 104 ASP B N 1
ATOM 1649 C CA . ASP B 1 104 ? -19.75 -5.555 8.703 1 71.88 104 ASP B CA 1
ATOM 1650 C C . ASP B 1 104 ? -19.391 -4.254 7.98 1 71.88 104 ASP B C 1
ATOM 1652 O O . ASP B 1 104 ? -19.609 -3.164 8.516 1 71.88 104 ASP B O 1
ATOM 1656 N N . GLY B 1 105 ? -18.953 -4.355 6.848 1 61.25 105 GLY B N 1
ATOM 1657 C CA . GLY B 1 105 ? -18.625 -3.17 6.07 1 61.25 105 GLY B CA 1
ATOM 1658 C C . GLY B 1 105 ? -17.25 -2.621 6.359 1 61.25 105 GLY B C 1
ATOM 1659 O O . GLY B 1 105 ? -16.812 -1.658 5.727 1 61.25 105 GLY B O 1
ATOM 1660 N N . LEU B 1 106 ? -16.672 -3.273 7.375 1 61.91 106 LEU B N 1
ATOM 1661 C CA . LEU B 1 106 ? -15.336 -2.789 7.684 1 61.91 106 LEU B CA 1
ATOM 1662 C C . LEU B 1 106 ? -14.312 -3.354 6.699 1 61.91 106 LEU B C 1
ATOM 1664 O O . LEU B 1 106 ? -14.477 -4.469 6.203 1 61.91 106 LEU B O 1
ATOM 1668 N N . THR B 1 107 ? -13.43 -2.605 6.184 1 57.59 107 THR B N 1
ATOM 1669 C CA . THR B 1 107 ? -12.492 -2.992 5.133 1 57.59 107 THR B CA 1
ATOM 1670 C C . THR B 1 107 ? -11.188 -3.508 5.734 1 57.59 107 THR B C 1
ATOM 1672 O O . THR B 1 107 ? -10.25 -3.852 5.008 1 57.59 107 THR B O 1
ATOM 1675 N N . ASN B 1 108 ? -11.211 -3.576 7.047 1 67.06 108 ASN B N 1
ATOM 1676 C CA . ASN B 1 108 ? -10 -4.164 7.602 1 67.06 108 ASN B CA 1
ATOM 1677 C C . ASN B 1 108 ? -9.891 -5.645 7.262 1 67.06 108 ASN B C 1
ATOM 1679 O O . ASN B 1 108 ? -10.883 -6.367 7.273 1 67.06 108 ASN B O 1
ATOM 1683 N N . THR B 1 109 ? -8.727 -5.969 6.762 1 76.5 109 THR B N 1
ATOM 1684 C CA . THR B 1 109 ? -8.523 -7.367 6.402 1 76.5 109 THR B CA 1
ATOM 1685 C C . THR B 1 109 ? -8.289 -8.219 7.648 1 76.5 109 THR B C 1
ATOM 1687 O O . THR B 1 109 ? -7.711 -7.742 8.633 1 76.5 109 THR B O 1
ATOM 1690 N N . GLU B 1 110 ? -8.922 -9.352 7.656 1 84.5 110 GLU B N 1
ATOM 1691 C CA . GLU B 1 110 ? -8.734 -10.281 8.766 1 84.5 110 GLU B CA 1
ATOM 1692 C C . GLU B 1 110 ? -7.363 -10.945 8.695 1 84.5 110 GLU B C 1
ATOM 1694 O O . GLU B 1 110 ? -6.77 -11.266 9.727 1 84.5 110 GLU B O 1
ATOM 1699 N N . ILE B 1 111 ? -6.93 -11.141 7.52 1 94.12 111 ILE B N 1
ATOM 1700 C CA . ILE B 1 111 ? -5.602 -11.695 7.305 1 94.12 111 ILE B CA 1
ATOM 1701 C C . ILE B 1 111 ? -4.93 -10.992 6.125 1 94.12 111 ILE B C 1
ATOM 1703 O O . ILE B 1 111 ? -5.605 -10.531 5.203 1 94.12 111 ILE B O 1
ATOM 1707 N N . ASP B 1 112 ? -3.654 -10.797 6.199 1 95.69 112 ASP B N 1
ATOM 1708 C CA . ASP B 1 112 ? -2.898 -10.227 5.086 1 95.69 112 ASP B CA 1
ATOM 1709 C C . ASP B 1 112 ? -1.504 -10.844 5 1 95.69 112 ASP B C 1
ATOM 1711 O O . ASP B 1 112 ? -1.081 -11.57 5.902 1 95.69 112 ASP B O 1
ATOM 1715 N N . LEU B 1 113 ? -0.91 -10.727 3.922 1 97.5 113 LEU B N 1
ATOM 1716 C CA . LEU B 1 113 ? 0.491 -11.094 3.746 1 97.5 113 LEU B CA 1
ATOM 1717 C C . LEU B 1 113 ? 1.221 -10.07 2.887 1 97.5 113 LEU B C 1
ATOM 1719 O O . LEU B 1 113 ? 0.614 -9.43 2.023 1 97.5 113 LEU B O 1
ATOM 1723 N N . THR B 1 114 ? 2.5 -9.914 3.188 1 96.06 114 THR B N 1
ATOM 1724 C CA . THR B 1 114 ? 3.371 -9 2.459 1 96.06 114 THR B CA 1
ATOM 1725 C C . THR B 1 114 ? 4.539 -9.75 1.828 1 96.06 114 THR B C 1
ATOM 1727 O O . THR B 1 114 ? 5.184 -10.57 2.486 1 96.06 114 THR B O 1
ATOM 1730 N N . VAL B 1 115 ? 4.738 -9.445 0.599 1 96.69 115 VAL B N 1
ATOM 1731 C CA . VAL B 1 115 ? 5.914 -9.977 -0.081 1 96.69 115 VAL B CA 1
ATOM 1732 C C . VAL B 1 115 ? 6.812 -8.836 -0.545 1 96.69 115 VAL B C 1
ATOM 1734 O O . VAL B 1 115 ? 6.352 -7.699 -0.699 1 96.69 115 VAL B O 1
ATOM 1737 N N . THR B 1 116 ? 8.055 -9.18 -0.694 1 93.19 116 THR B N 1
ATOM 1738 C CA . THR B 1 116 ? 9.039 -8.203 -1.162 1 93.19 116 THR B CA 1
ATOM 1739 C C . THR B 1 116 ? 9.492 -8.531 -2.58 1 93.19 116 THR B C 1
ATOM 1741 O O . THR B 1 116 ? 9.883 -9.664 -2.863 1 93.19 116 THR B O 1
ATOM 1744 N N . LEU B 1 117 ? 9.344 -7.5 -3.449 1 93.12 117 LEU B N 1
ATOM 1745 C CA . LEU B 1 117 ? 9.766 -7.617 -4.84 1 93.12 117 LEU B CA 1
ATOM 1746 C C . LEU B 1 117 ? 11.164 -7.043 -5.027 1 93.12 117 LEU B C 1
ATOM 1748 O O . LEU B 1 117 ? 11.414 -5.883 -4.699 1 93.12 117 LEU B O 1
ATOM 1752 N N . GLN B 1 118 ? 12.055 -7.828 -5.441 1 90.56 118 GLN B N 1
ATOM 1753 C CA . GLN B 1 118 ? 13.352 -7.348 -5.91 1 90.56 118 GLN B CA 1
ATOM 1754 C C . GLN B 1 118 ? 13.328 -7.07 -7.41 1 90.56 118 GLN B C 1
ATOM 1756 O O . GLN B 1 118 ? 13.492 -7.984 -8.219 1 90.56 118 GLN B O 1
ATOM 1761 N N . VAL B 1 119 ? 13.156 -5.801 -7.738 1 88.81 119 VAL B N 1
ATOM 1762 C CA . VAL B 1 119 ? 12.906 -5.406 -9.117 1 88.81 119 VAL B CA 1
ATOM 1763 C C . VAL B 1 119 ? 14.234 -5.27 -9.867 1 88.81 119 VAL B C 1
ATOM 1765 O O . VAL B 1 119 ? 15.094 -4.477 -9.469 1 88.81 119 VAL B O 1
ATOM 1768 N N . LYS B 1 120 ? 14.398 -6.066 -10.844 1 85.88 120 LYS B N 1
ATOM 1769 C CA . LYS B 1 120 ? 15.578 -6.008 -11.695 1 85.88 120 LYS B CA 1
ATOM 1770 C C . LYS B 1 120 ? 15.312 -5.18 -12.945 1 85.88 120 LYS B C 1
ATOM 1772 O O . LYS B 1 120 ? 14.195 -5.188 -13.477 1 85.88 120 LYS B O 1
ATOM 1777 N N . GLY B 1 121 ? 16.25 -4.176 -13.172 1 73.75 121 GLY B N 1
ATOM 1778 C CA . GLY B 1 121 ? 16.109 -3.363 -14.367 1 73.75 121 GLY B CA 1
ATOM 1779 C C . GLY B 1 121 ? 15.805 -4.18 -15.609 1 73.75 121 GLY B C 1
ATOM 1780 O O . GLY B 1 121 ? 15.891 -5.41 -15.586 1 73.75 121 GLY B O 1
ATOM 1781 N N . LYS B 1 122 ? 15.062 -3.502 -16.641 1 57.22 122 LYS B N 1
ATOM 1782 C CA . LYS B 1 122 ? 14.844 -4.137 -17.938 1 57.22 122 LYS B CA 1
ATOM 1783 C C . LYS B 1 122 ? 16.141 -4.746 -18.469 1 57.22 122 LYS B C 1
ATOM 1785 O O . LYS B 1 122 ? 17.219 -4.164 -18.312 1 57.22 122 LYS B O 1
ATOM 1790 N N . ALA B 1 123 ? 16.125 -6.137 -18.594 1 39.34 123 ALA B N 1
ATOM 1791 C CA . ALA B 1 123 ? 17.219 -6.664 -19.406 1 39.34 123 ALA B CA 1
ATOM 1792 C C . ALA B 1 123 ? 17.453 -5.801 -20.641 1 39.34 123 ALA B C 1
ATOM 1794 O O . ALA B 1 123 ? 16.516 -5.16 -21.141 1 39.34 123 ALA B O 1
#

Foldseek 3Di:
DDWFKFDDKWKDFPHDIDFFAAEDEDEAFWFGKMKMKTWFGPPAKQKAKDWDPLKAFPCRRADKDWDQHPVHRNGIIIMGMTTIHNNRPPQKIKMKMFITPDPPPDPDGPDMGMYMYRYDYHD/DDWFKFDDKWKDFPHDIDFFAAEDEDEAFFFGKMKMKTWFGPPAKQKAKDWDPLKAFPCRRADKDWAQHPVHRNGIIIMGMTTIHNNRPPQKIKMKMFITDDPPPDPDGPDMGMYMYRYDYHD

Secondary structure (DSSP, 8-state):
---B-----EEEETTEEE-TT-EEEEE--S-EEEEEEEEEEBSPPEEEEEEETTSEES-TT-EEEEEE-SS-TTSEEEEEEEEEE-TT--SEEEEEEEEE---SS----SEEEEEEEEEE---/---B-----EEEETTEEE-TT-EEEEE--S-EEEEEEEEEEBSPPEEEEEEETTSEES-TT-EEEEEE-SS-TTSEEEEEEEEEE-TT--SEEEEEEEEE--SSS----SEEEEEEEEEE---

Organism: Patiria miniata (NCBI:txid46514)

Radius of gyration: 18.99 Å; Cα contacts (8 Å, |Δi|>4): 679; chains: 2; bounding box: 55×56×34 Å